Protein AF-A0A8T4MBV9-F1 (afdb_monomer_lite)

Radius of gyration: 24.97 Å; chains: 1; bounding box: 49×72×88 Å

Structure (mmCIF, N/CA/C/O backbone):
data_AF-A0A8T4MBV9-F1
#
_entry.id   AF-A0A8T4MBV9-F1
#
loop_
_atom_site.group_PDB
_atom_site.id
_atom_site.type_symbol
_atom_site.label_atom_id
_atom_site.label_alt_id
_atom_site.label_comp_id
_atom_site.label_asym_id
_atom_site.label_entity_id
_atom_site.label_seq_id
_atom_site.pdbx_PDB_ins_code
_atom_site.Cartn_x
_atom_site.Cartn_y
_atom_site.Cartn_z
_atom_site.occupancy
_atom_site.B_iso_or_equiv
_atom_site.auth_seq_id
_atom_site.auth_comp_id
_atom_site.auth_asym_id
_atom_site.auth_atom_id
_atom_site.pdbx_PDB_model_num
ATOM 1 N N . MET A 1 1 ? 16.371 -28.034 -64.495 1.00 41.88 1 MET A N 1
ATOM 2 C CA . MET A 1 1 ? 17.561 -28.533 -63.770 1.00 41.88 1 MET A CA 1
ATOM 3 C C . MET A 1 1 ? 17.384 -28.247 -62.285 1.00 41.88 1 MET A C 1
ATOM 5 O O . MET A 1 1 ? 17.532 -27.109 -61.867 1.00 41.88 1 MET A O 1
ATOM 9 N N . GLN A 1 2 ? 16.985 -29.255 -61.508 1.00 47.31 2 GLN A N 1
ATOM 10 C CA . GLN A 1 2 ? 16.854 -29.151 -60.053 1.00 47.31 2 GLN A CA 1
ATOM 11 C C . GLN A 1 2 ? 18.232 -29.386 -59.428 1.00 47.31 2 GLN A C 1
ATOM 13 O O . GLN A 1 2 ? 18.676 -30.527 -59.322 1.00 47.31 2 GLN A O 1
ATOM 18 N N . LYS A 1 3 ? 18.934 -28.312 -59.054 1.00 60.88 3 LYS A N 1
ATOM 19 C CA . LYS A 1 3 ? 20.132 -28.427 -58.215 1.00 60.88 3 LYS A CA 1
ATOM 20 C C . LYS A 1 3 ? 19.666 -28.797 -56.809 1.00 60.88 3 LYS A C 1
ATOM 22 O O . LYS A 1 3 ? 19.136 -27.952 -56.095 1.00 60.88 3 LYS A O 1
ATOM 27 N N . ARG A 1 4 ? 19.794 -30.073 -56.441 1.00 62.22 4 ARG A N 1
ATOM 28 C CA . ARG A 1 4 ? 19.604 -30.510 -55.055 1.00 62.22 4 ARG A CA 1
ATOM 29 C C . ARG A 1 4 ? 20.789 -29.972 -54.258 1.00 62.22 4 ARG A C 1
ATOM 31 O O . ARG A 1 4 ? 21.927 -30.285 -54.592 1.00 62.22 4 ARG A O 1
ATOM 38 N N . GLY A 1 5 ? 20.518 -29.099 -53.290 1.00 67.94 5 GLY A N 1
ATOM 39 C CA . GLY A 1 5 ? 21.538 -28.583 -52.385 1.00 67.94 5 GLY A CA 1
ATOM 40 C C . GLY A 1 5 ? 22.087 -29.732 -51.551 1.00 67.94 5 GLY A C 1
ATOM 41 O O . GLY A 1 5 ? 21.344 -30.361 -50.801 1.00 67.94 5 GLY A O 1
ATOM 42 N N . GLU A 1 6 ? 23.366 -30.037 -51.732 1.00 78.94 6 GLU A N 1
ATOM 43 C CA . GLU A 1 6 ? 24.082 -30.989 -50.898 1.00 78.94 6 GLU A CA 1
ATOM 44 C C . GLU A 1 6 ? 24.366 -30.290 -49.565 1.00 78.94 6 GLU A C 1
ATOM 46 O O . GLU A 1 6 ? 25.175 -29.367 -49.487 1.00 78.94 6 GLU A O 1
ATOM 51 N N . LEU A 1 7 ? 23.610 -30.651 -48.527 1.00 73.62 7 LEU A N 1
ATOM 52 C CA . LEU A 1 7 ? 23.899 -30.202 -47.171 1.00 73.62 7 LEU A CA 1
ATOM 53 C C . LEU A 1 7 ? 25.168 -30.917 -46.719 1.00 73.62 7 LEU A C 1
ATOM 55 O O . LEU A 1 7 ? 25.147 -32.114 -46.434 1.00 73.62 7 LEU A O 1
ATOM 59 N N . THR A 1 8 ? 26.273 -30.181 -46.659 1.00 86.38 8 THR A N 1
ATOM 60 C CA . THR A 1 8 ? 27.533 -30.678 -46.108 1.00 86.38 8 THR A CA 1
ATOM 61 C C . THR A 1 8 ? 27.279 -31.187 -44.691 1.00 86.38 8 THR A C 1
ATOM 63 O O . THR A 1 8 ? 26.731 -30.458 -43.865 1.00 86.38 8 THR A O 1
ATOM 66 N N . SER A 1 9 ? 27.706 -32.412 -44.375 1.00 86.81 9 SER A N 1
ATOM 67 C CA . SER A 1 9 ? 27.463 -33.070 -43.078 1.00 86.81 9 SER A CA 1
ATOM 68 C C . SER A 1 9 ? 27.847 -32.216 -41.858 1.00 86.81 9 SER A C 1
ATOM 70 O O . SER A 1 9 ? 27.240 -32.344 -40.796 1.00 86.81 9 SER A O 1
ATOM 72 N N . GLY A 1 10 ? 28.801 -31.289 -42.014 1.00 89.19 10 GLY A N 1
ATOM 73 C CA . GLY A 1 10 ? 29.152 -30.301 -40.989 1.00 89.19 10 GLY A CA 1
ATOM 74 C C . GLY A 1 10 ? 28.016 -29.333 -40.635 1.00 89.19 10 GLY A C 1
ATOM 75 O O . GLY A 1 10 ? 27.798 -29.063 -39.460 1.00 89.19 10 GLY A O 1
ATOM 76 N N . GLN A 1 11 ? 27.232 -28.870 -41.614 1.00 90.62 11 GLN A N 1
ATOM 77 C CA . GLN A 1 11 ? 26.086 -27.982 -41.371 1.00 90.62 11 GLN A CA 1
ATOM 78 C C . GLN A 1 11 ? 24.984 -28.688 -40.576 1.00 90.62 11 GLN A C 1
ATOM 80 O O . GLN A 1 11 ? 24.358 -28.076 -39.713 1.00 90.62 11 GLN A O 1
ATOM 85 N N . ILE A 1 12 ? 24.786 -29.985 -40.823 1.00 92.81 12 ILE A N 1
ATOM 86 C CA . ILE A 1 12 ? 23.821 -30.803 -40.082 1.00 92.81 12 ILE A CA 1
ATOM 87 C C . ILE A 1 12 ? 24.257 -30.933 -38.615 1.00 92.81 12 ILE A C 1
ATOM 89 O O . ILE A 1 12 ? 23.448 -30.716 -37.715 1.00 92.81 12 ILE A O 1
ATOM 93 N N . ALA A 1 13 ? 25.538 -31.213 -38.355 1.00 94.25 13 ALA A N 1
ATOM 94 C CA . ALA A 1 13 ? 26.058 -31.319 -36.991 1.00 94.25 13 ALA A CA 1
ATOM 95 C C . ALA A 1 13 ? 25.961 -29.990 -36.214 1.00 94.25 13 ALA A C 1
ATOM 97 O O . ALA A 1 13 ? 25.523 -29.980 -35.062 1.00 94.25 13 ALA A O 1
ATOM 98 N N . THR A 1 14 ? 26.308 -28.862 -36.845 1.00 94.88 14 THR A N 1
ATOM 99 C CA . THR A 1 14 ? 26.184 -27.532 -36.226 1.00 94.88 14 THR A CA 1
ATOM 100 C C . THR A 1 14 ? 24.730 -27.180 -35.921 1.00 94.88 14 THR A C 1
ATOM 102 O O . THR A 1 14 ? 24.445 -26.648 -34.850 1.00 94.88 14 THR A O 1
ATOM 105 N N . LEU A 1 15 ? 23.800 -27.516 -36.820 1.00 95.25 15 LEU A N 1
ATOM 106 C CA . LEU A 1 15 ? 22.373 -27.281 -36.607 1.00 95.25 15 LEU A CA 1
ATOM 107 C C . LEU A 1 15 ? 21.842 -28.074 -35.403 1.00 95.25 15 LEU A C 1
ATOM 109 O O . LEU A 1 15 ? 21.116 -27.520 -34.582 1.00 95.25 15 LEU A O 1
ATOM 113 N N . ILE A 1 16 ? 22.240 -29.343 -35.259 1.00 96.06 16 ILE A N 1
ATOM 114 C CA . ILE A 1 16 ? 21.834 -30.184 -34.121 1.00 96.06 16 ILE A CA 1
ATOM 115 C C . ILE A 1 16 ? 22.359 -29.606 -32.801 1.00 96.06 16 ILE A C 1
ATOM 117 O O . ILE A 1 16 ? 21.599 -29.496 -31.840 1.00 96.06 16 ILE A O 1
ATOM 121 N N . LEU A 1 17 ? 23.628 -29.188 -32.756 1.00 96.88 17 LEU A N 1
ATOM 122 C CA . LEU A 1 17 ? 24.215 -28.556 -31.570 1.00 96.88 17 LEU A CA 1
ATOM 123 C C . LEU A 1 17 ? 23.528 -27.232 -31.212 1.00 96.88 17 LEU A C 1
ATOM 125 O O . LEU A 1 17 ? 23.268 -26.985 -30.037 1.00 96.88 17 LEU A O 1
ATOM 129 N N . ALA A 1 18 ? 23.188 -26.408 -32.207 1.00 97.56 18 ALA A N 1
ATOM 130 C CA . ALA A 1 18 ? 22.470 -25.156 -31.987 1.00 97.56 18 ALA A CA 1
ATOM 131 C C . ALA A 1 18 ? 21.064 -25.393 -31.411 1.00 97.56 18 ALA A C 1
ATOM 133 O O . ALA A 1 18 ? 20.674 -24.726 -30.454 1.00 97.56 18 ALA A O 1
ATOM 134 N N . ILE A 1 19 ? 20.323 -26.374 -31.940 1.00 97.56 19 ILE A N 1
ATOM 135 C CA . ILE A 1 19 ? 18.993 -26.735 -31.428 1.00 97.56 19 ILE A CA 1
ATOM 136 C C . ILE A 1 19 ? 19.097 -27.297 -30.006 1.00 97.56 19 ILE A C 1
ATOM 138 O O . ILE A 1 19 ? 18.336 -26.884 -29.136 1.00 97.56 19 ILE A O 1
ATOM 142 N N . ALA A 1 20 ? 20.055 -28.190 -29.740 1.00 97.50 20 ALA A N 1
ATOM 143 C CA . ALA A 1 20 ? 20.263 -28.744 -28.403 1.00 97.50 20 ALA A CA 1
ATOM 144 C C . ALA A 1 20 ? 20.626 -27.652 -27.382 1.00 97.50 20 ALA A C 1
ATOM 146 O O . ALA A 1 20 ? 20.048 -27.610 -26.298 1.00 97.50 20 ALA A O 1
ATOM 147 N N . GLY A 1 21 ? 21.521 -26.728 -27.747 1.00 97.56 21 GLY A N 1
ATOM 148 C CA . GLY A 1 21 ? 21.876 -25.580 -26.912 1.00 97.56 21 GLY A CA 1
ATOM 149 C C . GLY A 1 21 ? 20.686 -24.656 -26.647 1.00 97.56 21 GLY A C 1
ATOM 150 O O . GLY A 1 21 ? 20.468 -24.253 -25.506 1.00 97.56 21 GLY A O 1
ATOM 151 N N . PHE A 1 22 ? 19.870 -24.383 -27.668 1.00 97.44 22 PHE A N 1
ATOM 152 C CA . PHE A 1 22 ? 18.648 -23.594 -27.514 1.00 97.44 22 PHE A CA 1
ATOM 153 C C . PHE A 1 22 ? 17.636 -24.278 -26.587 1.00 97.44 22 PHE A C 1
ATOM 155 O O . PHE A 1 22 ? 17.095 -23.628 -25.699 1.00 97.44 22 PHE A O 1
ATOM 162 N N . ILE A 1 23 ? 17.420 -25.591 -26.725 1.00 97.75 23 ILE A N 1
ATOM 163 C CA . ILE A 1 23 ? 16.522 -26.351 -25.842 1.00 97.75 23 ILE A CA 1
ATOM 164 C C . ILE A 1 23 ? 17.011 -26.298 -24.393 1.00 97.75 23 ILE A C 1
ATOM 166 O O . ILE A 1 23 ? 16.211 -26.041 -23.498 1.00 97.75 23 ILE A O 1
ATOM 170 N N . ILE A 1 24 ? 18.311 -26.494 -24.150 1.00 96.94 24 ILE A N 1
ATOM 171 C CA . ILE A 1 24 ? 18.885 -26.410 -22.799 1.00 96.94 24 ILE A CA 1
ATOM 172 C C . ILE A 1 24 ? 18.685 -25.007 -22.219 1.00 96.94 24 ILE A C 1
ATOM 174 O O . ILE A 1 24 ? 18.250 -24.882 -21.076 1.00 96.94 24 ILE A O 1
ATOM 178 N N . ALA A 1 25 ? 18.941 -23.958 -23.005 1.00 96.06 25 ALA A N 1
ATOM 179 C CA . ALA A 1 25 ? 18.720 -22.580 -22.580 1.00 96.06 25 ALA A CA 1
ATOM 180 C C . ALA A 1 25 ? 17.242 -22.309 -22.254 1.00 96.06 25 ALA A C 1
ATOM 182 O O . ALA A 1 25 ? 16.950 -21.685 -21.237 1.00 96.06 25 ALA A O 1
ATOM 183 N N . VAL A 1 26 ? 16.306 -22.822 -23.061 1.00 95.25 26 VAL A N 1
ATOM 184 C CA . VAL A 1 26 ? 14.862 -22.698 -22.810 1.00 95.25 26 VAL A CA 1
ATOM 185 C C . VAL A 1 26 ? 14.452 -23.458 -21.551 1.00 95.25 26 VAL A C 1
ATOM 187 O O . VAL A 1 26 ? 13.719 -22.906 -20.741 1.00 95.25 26 VAL A O 1
ATOM 190 N N . ILE A 1 27 ? 14.930 -24.687 -21.339 1.00 92.38 27 ILE A N 1
ATOM 191 C CA . ILE A 1 27 ? 14.630 -25.455 -20.121 1.00 92.38 27 ILE A CA 1
ATOM 192 C C . ILE A 1 27 ? 15.175 -24.729 -18.889 1.00 92.38 27 ILE A C 1
ATOM 194 O O . ILE A 1 27 ? 14.453 -24.571 -17.912 1.00 92.38 27 ILE A O 1
ATOM 198 N N . PHE A 1 28 ? 16.417 -24.245 -18.941 1.00 92.62 28 PHE A N 1
ATOM 199 C CA . PHE A 1 28 ? 17.015 -23.471 -17.855 1.00 92.62 28 PHE A CA 1
ATOM 200 C C . PHE A 1 28 ? 16.204 -22.206 -17.550 1.00 92.62 28 PHE A C 1
ATOM 202 O O . PHE A 1 28 ? 15.913 -21.916 -16.392 1.00 92.62 28 PHE A O 1
ATOM 209 N N . LEU A 1 29 ? 15.767 -21.502 -18.595 1.00 91.25 29 LEU A N 1
ATOM 210 C CA . LEU A 1 29 ? 14.921 -20.321 -18.476 1.00 91.25 29 LEU A CA 1
ATOM 211 C C . LEU A 1 29 ? 13.544 -20.672 -17.890 1.00 91.25 29 LEU A C 1
ATOM 213 O O . LEU A 1 29 ? 13.070 -19.960 -17.017 1.00 91.25 29 LEU A O 1
ATOM 217 N N . LEU A 1 30 ? 12.929 -21.792 -18.275 1.00 85.81 30 LEU A N 1
ATOM 218 C CA . LEU A 1 30 ? 11.658 -22.253 -17.701 1.00 85.81 30 LEU A CA 1
ATOM 219 C C . LEU A 1 30 ? 11.782 -22.690 -16.234 1.00 85.81 30 LEU A C 1
ATOM 221 O O . LEU A 1 30 ? 10.851 -22.469 -15.470 1.00 85.81 30 LEU A O 1
ATOM 225 N N . VAL A 1 31 ? 12.911 -23.282 -15.836 1.00 83.31 31 VAL A N 1
ATOM 226 C CA . VAL A 1 31 ? 13.166 -23.687 -14.442 1.00 83.31 31 VAL A CA 1
ATOM 227 C C . VAL A 1 31 ? 13.401 -22.468 -13.549 1.00 83.31 31 VAL A C 1
ATOM 229 O O . VAL A 1 31 ? 12.864 -22.412 -12.448 1.00 83.31 31 VAL A O 1
ATOM 232 N N . ILE A 1 32 ? 14.151 -21.467 -14.019 1.00 80.88 32 ILE A N 1
ATOM 233 C CA . ILE A 1 32 ? 14.342 -20.208 -13.277 1.00 80.88 32 ILE A CA 1
ATOM 234 C C . ILE A 1 32 ? 13.040 -19.406 -13.195 1.00 80.88 32 ILE A C 1
ATOM 236 O O . ILE A 1 32 ? 12.790 -18.734 -12.198 1.00 80.88 32 ILE A O 1
ATOM 240 N N . LEU A 1 33 ? 12.204 -19.482 -14.231 1.00 78.25 33 LEU A N 1
ATOM 241 C CA . LEU A 1 33 ? 10.908 -18.813 -14.274 1.00 78.25 33 LEU A CA 1
ATOM 242 C C . LEU A 1 33 ? 9.770 -19.633 -13.652 1.00 78.25 33 LEU A C 1
ATOM 244 O O . LEU A 1 33 ? 8.614 -19.244 -13.825 1.00 78.25 33 LEU A O 1
ATOM 248 N N . ASP A 1 34 ? 10.035 -20.733 -12.936 1.00 72.88 34 ASP A N 1
ATOM 249 C CA . ASP A 1 34 ? 8.979 -21.414 -12.180 1.00 72.88 34 ASP A CA 1
ATOM 250 C C . ASP A 1 34 ? 8.597 -20.566 -10.957 1.00 72.88 34 ASP A C 1
ATOM 252 O O . ASP A 1 34 ? 8.998 -20.796 -9.820 1.00 72.88 34 ASP A O 1
ATOM 256 N N . THR A 1 35 ? 7.800 -19.527 -11.207 1.00 62.94 35 THR A N 1
ATOM 257 C CA . THR A 1 35 ? 7.336 -18.542 -10.225 1.00 62.94 35 THR A CA 1
ATOM 258 C C . THR A 1 35 ? 6.345 -19.124 -9.218 1.00 62.94 35 THR A C 1
ATOM 260 O O . THR A 1 35 ? 5.774 -18.380 -8.426 1.00 62.94 35 THR A O 1
ATOM 263 N N . LYS A 1 36 ? 6.086 -20.439 -9.238 1.00 63.91 36 LYS A N 1
ATOM 264 C CA . LYS A 1 36 ? 5.129 -21.092 -8.333 1.00 63.91 36 LYS A CA 1
ATOM 265 C C . LYS A 1 36 ? 5.549 -21.045 -6.867 1.00 63.91 36 LYS A C 1
ATOM 267 O O . LYS A 1 36 ? 4.706 -21.268 -6.005 1.00 63.91 36 LYS A O 1
ATOM 272 N N . THR A 1 37 ? 6.818 -20.763 -6.583 1.00 63.72 37 THR A N 1
ATOM 273 C CA . THR A 1 37 ? 7.332 -20.627 -5.215 1.00 63.72 37 THR A CA 1
ATOM 274 C C . THR A 1 37 ? 7.388 -19.185 -4.723 1.00 63.72 37 THR A C 1
ATOM 276 O O . THR A 1 37 ? 7.680 -18.982 -3.549 1.00 63.72 37 THR A O 1
ATOM 279 N N . LEU A 1 38 ? 7.140 -18.191 -5.585 1.00 76.38 38 LEU A N 1
ATOM 280 C CA . LEU A 1 38 ? 7.149 -16.792 -5.166 1.00 76.38 38 LEU A CA 1
ATOM 281 C C . LEU A 1 38 ? 5.880 -16.476 -4.380 1.00 76.38 38 LEU A C 1
ATOM 283 O O . LEU A 1 38 ? 4.773 -16.858 -4.769 1.00 76.38 38 LEU A O 1
ATOM 287 N N . SER A 1 39 ? 6.042 -15.734 -3.289 1.00 89.50 39 SER A N 1
ATOM 288 C CA . SER A 1 39 ? 4.908 -15.180 -2.557 1.00 89.50 39 SER A CA 1
ATOM 289 C C . SER A 1 39 ? 4.087 -14.269 -3.480 1.00 89.50 39 SER A C 1
ATOM 291 O O . SER A 1 39 ? 4.623 -13.617 -4.384 1.00 89.50 39 SER A O 1
ATOM 293 N N . GLU A 1 40 ? 2.774 -14.177 -3.256 1.00 91.31 40 GLU A N 1
ATOM 294 C CA . GLU A 1 40 ? 1.906 -13.262 -4.016 1.00 91.31 40 GLU A CA 1
ATOM 295 C C . GLU A 1 40 ? 2.413 -11.811 -3.934 1.00 91.31 40 GLU A C 1
ATOM 297 O O . GLU A 1 40 ? 2.344 -11.065 -4.913 1.00 91.31 40 GLU A O 1
ATOM 302 N N . ARG A 1 41 ? 3.026 -11.455 -2.797 1.00 91.62 41 ARG A N 1
ATOM 303 C CA . ARG A 1 41 ? 3.710 -10.177 -2.569 1.00 91.62 41 ARG A CA 1
ATOM 304 C C . ARG A 1 41 ? 4.894 -9.968 -3.514 1.00 91.62 41 ARG A C 1
ATOM 306 O O . ARG A 1 41 ? 4.991 -8.924 -4.153 1.00 91.62 41 ARG A O 1
ATOM 313 N N . GLU A 1 42 ? 5.781 -10.952 -3.626 1.00 92.50 42 GLU A N 1
ATOM 314 C CA . GLU A 1 42 ? 6.963 -10.878 -4.497 1.00 92.50 42 GLU A CA 1
ATOM 315 C C . GLU A 1 42 ? 6.552 -10.813 -5.967 1.00 92.50 42 GLU A C 1
ATOM 317 O O . GLU A 1 42 ? 7.111 -10.043 -6.745 1.00 92.50 42 GLU A O 1
ATOM 322 N N . THR A 1 43 ? 5.508 -11.562 -6.331 1.00 93.94 43 THR A N 1
ATOM 323 C CA . THR A 1 43 ? 4.933 -11.543 -7.678 1.00 93.94 43 THR A CA 1
ATOM 324 C C . THR A 1 43 ? 4.354 -10.169 -8.020 1.00 93.94 43 THR A C 1
ATOM 326 O O . THR A 1 43 ? 4.589 -9.657 -9.118 1.00 93.94 43 THR A O 1
ATOM 329 N N . CYS A 1 44 ? 3.626 -9.541 -7.089 1.00 95.69 44 CYS A N 1
ATOM 330 C CA . CYS A 1 44 ? 3.144 -8.176 -7.279 1.00 95.69 44 CYS A CA 1
ATOM 331 C C . CYS A 1 44 ? 4.312 -7.201 -7.433 1.00 95.69 44 CYS A C 1
ATOM 333 O O . CYS A 1 44 ? 4.370 -6.504 -8.446 1.00 95.69 44 CYS A O 1
ATOM 335 N N . HIS A 1 45 ? 5.268 -7.205 -6.501 1.00 95.62 45 HIS A N 1
ATOM 336 C CA . HIS A 1 45 ? 6.407 -6.289 -6.524 1.00 95.62 45 HIS A CA 1
ATOM 337 C C . HIS A 1 45 ? 7.232 -6.414 -7.813 1.00 95.62 45 HIS A C 1
ATOM 339 O O . HIS A 1 45 ? 7.547 -5.413 -8.454 1.00 95.62 45 HIS A O 1
ATOM 345 N N . LEU A 1 46 ? 7.499 -7.640 -8.272 1.00 94.69 46 LEU A N 1
ATOM 346 C CA . LEU A 1 46 ? 8.192 -7.872 -9.536 1.00 94.69 46 LEU A CA 1
ATOM 347 C C . LEU A 1 46 ? 7.382 -7.364 -10.735 1.00 94.69 46 LEU A C 1
ATOM 349 O O . LEU A 1 46 ? 7.956 -6.792 -11.662 1.00 94.69 46 LEU A O 1
ATOM 353 N N . SER A 1 47 ? 6.055 -7.533 -10.726 1.00 95.06 47 SER A N 1
ATOM 354 C CA . SER A 1 47 ? 5.193 -7.001 -11.789 1.00 95.06 47 SER A CA 1
ATOM 355 C C . SER A 1 47 ? 5.160 -5.470 -11.799 1.00 95.06 47 SER A C 1
ATOM 357 O O . SER A 1 47 ? 5.152 -4.877 -12.876 1.00 95.06 47 SER A O 1
ATOM 359 N N . VAL A 1 48 ? 5.212 -4.834 -10.623 1.00 95.88 48 VAL A N 1
ATOM 360 C CA . VAL A 1 48 ? 5.319 -3.377 -10.464 1.00 95.88 48 VAL A CA 1
ATOM 361 C C . VAL A 1 48 ? 6.645 -2.885 -11.027 1.00 95.88 48 VAL A C 1
ATOM 363 O O . VAL A 1 48 ? 6.641 -1.983 -11.859 1.00 95.88 48 VAL A O 1
ATOM 366 N N . LEU A 1 49 ? 7.762 -3.501 -10.628 1.00 95.31 49 LEU A N 1
ATOM 367 C CA . LEU A 1 49 ? 9.093 -3.150 -11.122 1.00 95.31 49 LEU A CA 1
ATOM 368 C C . LEU A 1 49 ? 9.181 -3.313 -12.634 1.00 95.31 49 LEU A C 1
ATOM 370 O O . LEU A 1 49 ? 9.536 -2.368 -13.326 1.00 95.31 49 LEU A O 1
ATOM 374 N N . THR A 1 50 ? 8.785 -4.480 -13.144 1.00 94.44 50 THR A N 1
ATOM 375 C CA . THR A 1 50 ? 8.802 -4.773 -14.583 1.00 94.44 50 THR A CA 1
ATOM 376 C C . THR A 1 50 ? 7.981 -3.746 -15.347 1.00 94.44 50 THR A C 1
ATOM 378 O O . THR A 1 50 ? 8.416 -3.241 -16.377 1.00 94.44 50 THR A O 1
ATOM 381 N N . ARG A 1 51 ? 6.789 -3.408 -14.846 1.00 93.69 51 ARG A N 1
ATOM 382 C CA . ARG A 1 51 ? 5.937 -2.401 -15.471 1.00 93.69 51 ARG A CA 1
ATOM 383 C C . ARG A 1 51 ? 6.577 -1.016 -15.417 1.00 93.69 51 ARG A C 1
ATOM 385 O O . ARG A 1 51 ? 6.542 -0.320 -16.422 1.00 93.69 51 ARG A O 1
ATOM 392 N N . ALA A 1 52 ? 7.160 -0.615 -14.293 1.00 93.12 52 ALA A N 1
ATOM 393 C CA . ALA A 1 52 ? 7.791 0.695 -14.131 1.00 93.12 52 ALA A CA 1
ATOM 394 C C . ALA A 1 52 ? 9.063 0.882 -14.970 1.00 93.12 52 ALA A C 1
ATOM 396 O O . ALA A 1 52 ? 9.361 1.995 -15.396 1.00 93.12 52 ALA A O 1
ATOM 397 N N . THR A 1 53 ? 9.795 -0.201 -15.233 1.00 92.62 53 THR A N 1
ATOM 398 C CA . THR A 1 53 ? 11.009 -0.186 -16.061 1.00 92.62 53 THR A CA 1
ATOM 399 C C . THR A 1 53 ? 10.753 -0.485 -17.535 1.00 92.62 53 THR A C 1
ATOM 401 O O . THR A 1 53 ? 11.685 -0.421 -18.325 1.00 92.62 53 THR A O 1
ATOM 404 N N . THR A 1 54 ? 9.522 -0.830 -17.920 1.00 91.81 54 THR A N 1
ATOM 405 C CA . THR A 1 54 ? 9.154 -1.032 -19.327 1.00 91.81 54 THR A CA 1
ATOM 406 C C . THR A 1 54 ? 8.993 0.330 -20.013 1.00 91.81 54 THR A C 1
ATOM 408 O O . THR A 1 54 ? 8.386 1.218 -19.407 1.00 91.81 54 THR A O 1
ATOM 411 N N . PRO A 1 55 ? 9.420 0.498 -21.284 1.00 90.50 55 PRO A N 1
ATOM 412 C CA . PRO A 1 55 ? 9.214 1.740 -22.022 1.00 90.50 55 PRO A CA 1
ATOM 413 C C . PRO A 1 55 ? 7.757 2.209 -21.958 1.00 90.50 55 PRO A C 1
ATOM 415 O O . PRO A 1 55 ? 6.842 1.392 -22.105 1.00 90.50 55 PRO A O 1
ATOM 418 N N . ASP A 1 56 ? 7.526 3.519 -21.826 1.00 85.94 56 ASP A N 1
ATOM 419 C CA . ASP A 1 56 ? 6.186 4.100 -21.608 1.00 85.94 56 ASP A CA 1
ATOM 420 C C . ASP A 1 56 ? 5.127 3.583 -22.610 1.00 85.94 56 ASP A C 1
ATOM 422 O O . ASP A 1 56 ? 3.968 3.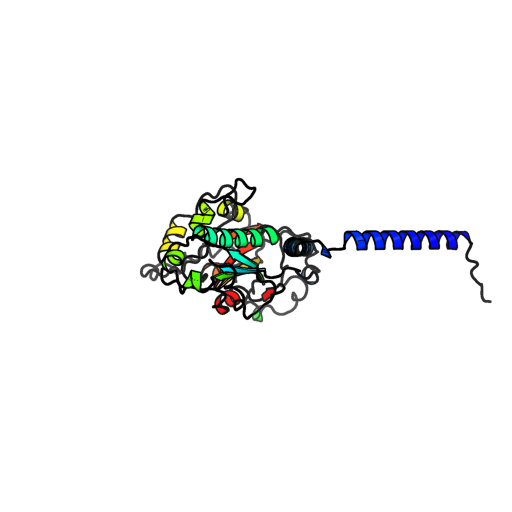347 -22.259 1.00 85.94 56 ASP A O 1
ATOM 426 N N . ALA A 1 57 ? 5.525 3.347 -23.868 1.00 85.31 57 ALA A N 1
ATOM 427 C CA . ALA A 1 57 ? 4.650 2.833 -24.925 1.00 85.31 57 ALA A CA 1
ATOM 428 C C . ALA A 1 57 ? 4.139 1.399 -24.677 1.00 85.31 57 ALA A C 1
ATOM 430 O O . ALA A 1 57 ? 3.051 1.043 -25.133 1.00 85.31 57 ALA A O 1
ATOM 431 N N . LEU A 1 58 ? 4.912 0.576 -23.965 1.00 87.69 58 LEU A N 1
ATOM 432 C CA . LEU A 1 58 ? 4.620 -0.833 -23.687 1.00 87.69 58 LEU A CA 1
ATOM 433 C C . LEU A 1 58 ? 4.190 -1.071 -22.236 1.00 87.69 58 LEU A C 1
ATOM 435 O O . LEU A 1 58 ? 3.657 -2.136 -21.932 1.00 87.69 58 LEU A O 1
ATOM 439 N N . GLN A 1 59 ? 4.355 -0.085 -21.354 1.00 88.88 59 GLN A N 1
ATOM 440 C CA . GLN A 1 59 ? 4.071 -0.190 -19.924 1.00 88.88 59 GLN A CA 1
ATOM 441 C C . GLN A 1 59 ? 2.671 -0.751 -19.619 1.00 88.88 59 GLN A C 1
ATOM 443 O O . GLN A 1 59 ? 2.492 -1.586 -18.738 1.00 88.88 59 GLN A O 1
ATOM 448 N N . ARG A 1 60 ? 1.657 -0.366 -20.397 1.00 85.19 60 ARG A N 1
ATOM 449 C CA . ARG A 1 60 ? 0.273 -0.851 -20.229 1.00 85.19 60 ARG A CA 1
ATOM 450 C C . ARG A 1 60 ? 0.049 -2.301 -20.645 1.00 85.19 60 ARG A C 1
ATOM 452 O O . ARG A 1 60 ? -0.951 -2.893 -20.248 1.00 85.19 60 ARG A O 1
ATOM 459 N N . LEU A 1 61 ? 0.924 -2.841 -21.489 1.00 88.94 61 LEU A N 1
ATOM 460 C CA . LEU A 1 61 ? 0.852 -4.230 -21.936 1.00 88.94 61 LEU A CA 1
ATOM 461 C C . LEU A 1 61 ? 1.377 -5.186 -20.867 1.00 88.94 61 LEU A C 1
ATOM 463 O O . LEU A 1 61 ? 1.105 -6.381 -20.949 1.00 88.94 61 LEU A O 1
ATOM 467 N N . VAL A 1 62 ? 2.092 -4.668 -19.863 1.00 91.62 62 VAL A N 1
ATOM 468 C CA . VAL A 1 62 ? 2.561 -5.437 -18.714 1.00 91.62 62 VAL A CA 1
ATOM 469 C C . VAL A 1 62 ? 1.459 -5.443 -17.648 1.00 91.62 62 VAL A C 1
ATOM 471 O O . VAL A 1 62 ? 1.215 -4.426 -16.994 1.00 91.62 62 VAL A O 1
ATOM 474 N N . PRO A 1 63 ? 0.742 -6.565 -17.454 1.00 92.81 63 PRO A N 1
ATOM 475 C CA . PRO A 1 63 ? -0.314 -6.627 -16.457 1.00 92.81 63 PRO A CA 1
ATOM 476 C C . PRO A 1 63 ? 0.280 -6.613 -15.047 1.00 92.81 63 PRO A C 1
ATOM 478 O O . PRO A 1 63 ? 1.211 -7.364 -14.752 1.00 92.81 63 PRO A O 1
ATOM 481 N N . LEU A 1 64 ? -0.320 -5.832 -14.147 1.00 93.94 64 LEU A N 1
ATOM 482 C CA . LEU A 1 64 ? -0.033 -5.950 -12.719 1.00 93.94 64 LEU A CA 1
ATOM 483 C C . LEU A 1 64 ? -0.578 -7.288 -12.213 1.00 93.94 64 LEU A C 1
ATOM 485 O O . LEU A 1 64 ? -1.731 -7.640 -12.468 1.00 93.94 64 LEU A O 1
ATOM 489 N N . LYS A 1 65 ? 0.259 -8.041 -11.500 1.00 95.00 65 LYS A N 1
ATOM 490 C CA . LYS A 1 65 ? -0.096 -9.339 -10.901 1.00 95.00 65 LYS A CA 1
ATOM 491 C C . LYS A 1 65 ? -0.408 -9.219 -9.409 1.00 95.00 65 LYS A C 1
ATOM 493 O O . LYS A 1 65 ? -0.315 -10.192 -8.671 1.00 95.00 65 LYS A O 1
ATOM 498 N N . CYS A 1 66 ? -0.785 -8.021 -8.983 1.00 95.44 66 CYS A N 1
ATOM 499 C CA . CYS A 1 66 ? -1.127 -7.706 -7.608 1.00 95.44 66 CYS A CA 1
ATOM 500 C C . CYS A 1 66 ? -2.521 -8.224 -7.276 1.00 95.44 66 CYS A C 1
ATOM 502 O O . CYS A 1 66 ? -3.491 -7.868 -7.949 1.00 95.44 66 CYS A O 1
ATOM 504 N N . LYS A 1 67 ? -2.593 -9.078 -6.256 1.00 96.06 67 LYS A N 1
ATOM 505 C CA . LYS A 1 67 ? -3.839 -9.575 -5.683 1.00 96.06 67 LYS A CA 1
ATOM 506 C C . LYS A 1 67 ? -4.154 -8.801 -4.418 1.00 96.06 67 LYS A C 1
ATOM 508 O O . LYS A 1 67 ? -3.271 -8.615 -3.585 1.00 96.06 67 LYS A O 1
ATOM 513 N N . THR A 1 68 ? -5.405 -8.388 -4.273 1.00 96.81 68 THR A N 1
ATOM 514 C CA . THR A 1 68 ? -5.881 -7.747 -3.054 1.00 96.81 68 THR A CA 1
ATOM 515 C C . THR A 1 68 ? -5.906 -8.764 -1.917 1.00 96.81 68 THR A C 1
ATOM 517 O O . THR A 1 68 ? -6.631 -9.760 -1.969 1.00 96.81 68 THR A O 1
ATOM 520 N N . GLN A 1 69 ? -5.122 -8.508 -0.873 1.00 97.00 69 GLN A N 1
ATOM 521 C CA . GLN A 1 69 ? -5.114 -9.342 0.326 1.00 97.00 69 GLN A CA 1
ATOM 522 C C . GLN A 1 69 ? -6.388 -9.113 1.142 1.00 97.00 69 GLN A C 1
ATOM 524 O O . GLN A 1 69 ? -6.830 -7.977 1.313 1.00 97.00 69 GLN A O 1
ATOM 529 N N . LYS A 1 70 ? -6.983 -10.189 1.657 1.00 96.38 70 LYS A N 1
ATOM 530 C CA . LYS A 1 70 ? -8.229 -10.149 2.435 1.00 96.38 70 LYS A CA 1
ATOM 531 C C . LYS A 1 70 ? -7.892 -10.526 3.860 1.00 96.38 70 LYS A C 1
ATOM 533 O O . LYS A 1 70 ? -7.564 -11.678 4.126 1.00 96.38 70 LYS A O 1
ATOM 538 N N . ILE A 1 71 ? -7.924 -9.554 4.756 1.00 96.56 71 ILE A N 1
ATOM 539 C CA . ILE A 1 71 ? -7.462 -9.714 6.131 1.00 96.56 71 ILE A CA 1
ATOM 540 C C . ILE A 1 71 ? -8.648 -9.518 7.056 1.00 96.56 71 ILE A C 1
ATOM 542 O O . ILE A 1 71 ? -9.326 -8.499 7.007 1.00 96.56 71 ILE A O 1
ATOM 546 N N . CYS A 1 72 ? -8.907 -10.491 7.912 1.00 96.31 72 CYS A N 1
ATOM 547 C CA . CYS A 1 72 ? -9.933 -10.398 8.932 1.00 96.31 72 CYS A CA 1
ATOM 548 C C . CYS A 1 72 ? -9.268 -10.292 10.302 1.00 96.31 72 CYS A C 1
ATOM 550 O O . CYS A 1 72 ? -8.549 -11.196 10.723 1.00 96.31 72 CYS A O 1
ATOM 552 N N . LEU A 1 73 ? -9.510 -9.180 10.991 1.00 95.62 73 LEU A N 1
ATOM 553 C CA . LEU A 1 73 ? -9.054 -8.951 12.355 1.00 95.62 73 LEU A CA 1
ATOM 554 C C . LEU A 1 73 ? -10.131 -9.442 13.319 1.00 95.62 73 LEU A C 1
ATOM 556 O O . LEU A 1 73 ? -11.297 -9.035 13.234 1.00 95.62 73 LEU A O 1
ATOM 560 N N . THR A 1 74 ? -9.757 -10.317 14.247 1.00 95.94 74 THR A N 1
ATOM 561 C CA . THR A 1 74 ? -10.707 -10.913 15.192 1.00 95.94 74 THR A CA 1
ATOM 562 C C . THR A 1 74 ? -10.101 -11.247 16.542 1.00 95.94 74 THR A C 1
ATOM 564 O O . THR A 1 74 ? -8.909 -11.496 16.654 1.00 95.94 74 THR A O 1
ATOM 567 N N . THR A 1 75 ? -10.914 -11.255 17.596 1.00 94.81 75 THR A N 1
ATOM 568 C CA . THR A 1 75 ? -10.481 -11.699 18.927 1.00 94.81 75 THR A CA 1
ATOM 569 C C . THR A 1 75 ? -10.525 -13.228 19.078 1.00 94.81 75 THR A C 1
ATOM 571 O O . THR A 1 75 ? -9.917 -13.776 20.003 1.00 94.81 75 THR A O 1
ATOM 574 N N . SER A 1 76 ? -11.177 -13.946 18.152 1.00 90.75 76 SER A N 1
ATOM 575 C CA . SER A 1 76 ? -11.369 -15.407 18.180 1.00 90.75 76 SER A CA 1
ATOM 576 C C . SER A 1 76 ? -11.109 -16.042 16.809 1.00 90.75 76 SER A C 1
ATOM 578 O O . SER A 1 76 ? -11.244 -15.375 15.799 1.00 90.75 76 SER A O 1
ATOM 580 N N . SER A 1 77 ? -10.717 -17.316 16.732 1.00 76.94 77 SER A N 1
ATOM 581 C CA . SER A 1 77 ? -10.259 -17.927 15.468 1.00 76.94 77 SER A CA 1
ATOM 582 C C . SER A 1 77 ? -11.329 -18.057 14.375 1.00 76.94 77 SER A C 1
ATOM 584 O O . SER A 1 77 ? -10.970 -18.076 13.199 1.00 76.94 77 SER A O 1
ATOM 586 N N . ASP A 1 78 ? -12.615 -18.096 14.737 1.00 78.38 78 ASP A N 1
ATOM 587 C CA . ASP A 1 78 ? -13.666 -18.646 13.863 1.00 78.38 78 ASP A CA 1
ATOM 588 C C . ASP A 1 78 ? -14.623 -17.579 13.278 1.00 78.38 78 ASP A C 1
ATOM 590 O O . ASP A 1 78 ? -15.552 -17.898 12.544 1.00 78.38 78 ASP A O 1
ATOM 594 N N . ASN A 1 79 ? -14.410 -16.283 13.541 1.00 81.25 79 ASN A N 1
ATOM 595 C CA . ASN A 1 79 ? -15.392 -15.230 13.210 1.00 81.25 79 ASN A CA 1
ATOM 596 C C . ASN A 1 79 ? -15.256 -14.596 11.807 1.00 81.25 79 ASN A C 1
ATOM 598 O O . ASN A 1 79 ? -15.829 -13.530 11.544 1.00 81.25 79 ASN A O 1
ATOM 602 N N . CYS A 1 80 ? -14.499 -15.218 10.901 1.00 88.00 80 CYS A N 1
ATOM 603 C CA . CYS A 1 80 ? -14.119 -14.616 9.617 1.00 88.00 80 CYS A CA 1
ATOM 604 C C . CYS A 1 80 ? -14.766 -15.255 8.378 1.00 88.00 80 CYS A C 1
ATOM 606 O O . CYS A 1 80 ? -14.609 -14.710 7.288 1.00 88.00 80 CYS A O 1
ATOM 608 N N . GLU A 1 81 ? -15.503 -16.362 8.523 1.00 85.50 81 GLU A N 1
ATOM 609 C CA . GLU A 1 81 ? -16.035 -17.142 7.389 1.00 85.50 81 GLU A CA 1
ATOM 610 C C . GLU A 1 81 ? -17.072 -16.379 6.544 1.00 85.50 81 GLU A C 1
ATOM 612 O O . GLU A 1 81 ? -17.079 -16.493 5.321 1.00 85.50 81 GLU A O 1
ATOM 617 N N . ASP A 1 82 ? -17.895 -15.541 7.181 1.00 87.81 82 ASP A N 1
ATOM 618 C CA . ASP A 1 82 ? -18.935 -14.748 6.504 1.00 87.81 82 ASP A CA 1
ATOM 619 C C . ASP A 1 82 ? -18.439 -13.379 5.999 1.00 87.81 82 ASP A C 1
ATOM 621 O O . ASP A 1 82 ? -19.215 -12.584 5.458 1.00 87.81 82 ASP A O 1
ATOM 625 N N . GLN A 1 83 ? -17.165 -13.044 6.224 1.00 89.00 83 GLN A N 1
ATOM 626 C CA . GLN A 1 83 ? -16.613 -11.761 5.789 1.00 89.00 83 GLN A CA 1
ATOM 627 C C . GLN A 1 83 ? -16.284 -11.798 4.294 1.00 89.00 83 GLN A C 1
ATOM 629 O O . GLN A 1 83 ? -16.192 -12.860 3.682 1.00 89.00 83 GLN A O 1
ATOM 634 N N . PHE A 1 84 ? -16.143 -10.619 3.681 1.00 90.62 84 PHE A N 1
ATOM 635 C CA . PHE A 1 84 ? -15.841 -10.495 2.249 1.00 90.62 84 PHE A CA 1
ATOM 636 C C . PHE A 1 84 ? -16.820 -11.267 1.351 1.00 90.62 84 PHE A C 1
ATOM 638 O O . PHE A 1 84 ? -16.409 -11.872 0.374 1.00 90.62 84 PHE A O 1
ATOM 645 N N . ALA A 1 85 ? -18.110 -11.319 1.701 1.00 90.88 85 ALA A N 1
ATOM 646 C CA . ALA A 1 85 ? -19.123 -12.047 0.928 1.00 90.88 85 ALA A CA 1
ATOM 647 C C . ALA A 1 85 ? -18.761 -13.525 0.625 1.00 90.88 85 ALA A C 1
ATOM 649 O O . ALA A 1 85 ? -19.141 -14.053 -0.422 1.00 90.88 85 ALA A O 1
ATOM 650 N N . GLY A 1 86 ? -18.031 -14.193 1.530 1.00 89.81 86 GLY A N 1
ATOM 651 C CA . GLY A 1 86 ? -17.625 -15.597 1.376 1.00 89.81 86 GLY A CA 1
ATOM 652 C C . GLY A 1 86 ? -16.476 -15.818 0.385 1.00 89.81 86 GLY A C 1
ATOM 653 O O . GLY A 1 86 ? -16.297 -16.923 -0.136 1.00 89.81 86 GLY A O 1
ATOM 654 N N . GLU A 1 87 ? -15.709 -14.771 0.075 1.00 92.19 87 GLU A N 1
ATOM 655 C CA . GLU A 1 87 ? -14.498 -14.874 -0.735 1.00 92.19 87 GLU A CA 1
ATOM 656 C C . GLU A 1 87 ? -13.463 -15.826 -0.085 1.00 92.19 87 GLU A C 1
ATOM 658 O O . GLU A 1 87 ? -13.337 -15.924 1.134 1.00 92.19 87 GLU A O 1
ATOM 663 N N . LYS A 1 88 ? -12.696 -16.554 -0.911 1.00 91.12 88 LYS A N 1
ATOM 664 C CA . LYS A 1 88 ? -11.643 -17.481 -0.446 1.00 91.12 88 LYS A CA 1
ATOM 665 C C . LYS A 1 88 ? -10.346 -16.736 -0.102 1.00 91.12 88 LYS A C 1
ATOM 667 O O . LYS A 1 88 ? -10.134 -15.618 -0.562 1.00 91.12 88 LYS A O 1
ATOM 672 N N . ASN A 1 89 ? -9.440 -17.420 0.604 1.00 90.88 89 ASN A N 1
ATOM 673 C CA . ASN A 1 89 ? -8.101 -16.936 0.983 1.00 90.88 89 ASN A CA 1
ATOM 674 C C . ASN A 1 89 ? -8.118 -15.729 1.936 1.00 90.88 89 ASN A C 1
ATOM 676 O O . ASN A 1 89 ? -7.293 -14.826 1.820 1.00 90.88 89 ASN A O 1
ATOM 680 N N . VAL A 1 90 ? -9.060 -15.717 2.880 1.00 94.25 90 VAL A N 1
ATOM 681 C CA . VAL A 1 90 ? -9.090 -14.722 3.954 1.00 94.25 90 VAL A CA 1
ATOM 682 C C . VAL A 1 90 ? -8.056 -15.095 5.014 1.00 94.25 90 VAL A C 1
ATOM 684 O O . VAL A 1 90 ? -8.113 -16.176 5.600 1.00 94.25 90 VAL A O 1
ATOM 687 N N . GLN A 1 91 ? -7.114 -14.197 5.273 1.00 94.94 91 GLN A N 1
ATOM 688 C CA . GLN A 1 91 ? -6.150 -14.324 6.355 1.00 94.94 91 GLN A CA 1
ATOM 689 C C . GLN A 1 91 ? -6.796 -13.854 7.661 1.00 94.94 91 GLN A C 1
ATOM 691 O O . GLN A 1 91 ? -7.114 -12.677 7.816 1.00 94.94 91 GLN A O 1
ATOM 696 N N . SER A 1 92 ? -6.990 -14.772 8.607 1.00 95.44 92 SER A N 1
ATOM 697 C CA . SER A 1 92 ? -7.463 -14.438 9.953 1.00 95.44 92 SER A CA 1
ATOM 698 C C . SER A 1 92 ? -6.281 -14.046 10.837 1.00 95.44 92 SER A C 1
ATOM 700 O O . SER A 1 92 ? -5.331 -14.818 10.985 1.00 95.44 92 SER A O 1
ATOM 702 N N . ILE A 1 93 ? -6.329 -12.844 11.413 1.00 95.62 93 ILE A N 1
ATOM 703 C CA . ILE A 1 93 ? -5.329 -12.338 12.353 1.00 95.62 93 ILE A CA 1
ATOM 704 C C . ILE A 1 93 ? -6.007 -12.110 13.696 1.00 95.62 93 ILE A C 1
ATOM 706 O O . ILE A 1 93 ? -6.969 -11.346 13.819 1.00 95.62 93 ILE A O 1
ATOM 710 N N . LYS A 1 94 ? -5.475 -12.781 14.721 1.00 96.50 94 LYS A N 1
ATOM 711 C CA . LYS A 1 94 ? -5.958 -12.625 16.086 1.00 96.50 94 LYS A CA 1
ATOM 712 C C . LYS A 1 94 ? -5.423 -11.327 16.687 1.00 96.50 94 LYS A C 1
ATOM 714 O O . LYS A 1 94 ? -4.212 -11.161 16.789 1.00 96.50 94 LYS A O 1
ATOM 719 N N . VAL A 1 95 ? -6.321 -10.461 17.139 1.00 95.75 95 VAL A N 1
ATOM 720 C CA . VAL A 1 95 ? -6.007 -9.188 17.802 1.00 95.75 95 VAL A CA 1
ATOM 721 C C . VAL A 1 95 ? -6.616 -9.162 19.202 1.00 95.75 95 VAL A C 1
ATOM 723 O O . VAL A 1 95 ? -7.702 -9.697 19.426 1.00 95.75 95 VAL A O 1
ATOM 726 N N . GLN A 1 96 ? -5.905 -8.581 20.165 1.00 94.94 96 GLN A N 1
ATOM 727 C CA . GLN A 1 96 ? -6.335 -8.502 21.565 1.00 94.94 96 GLN A CA 1
ATOM 728 C C . GLN A 1 96 ? -6.471 -7.055 22.040 1.00 94.94 96 GLN A C 1
ATOM 730 O O . GLN A 1 96 ? -7.342 -6.757 22.858 1.00 94.94 96 GLN A O 1
ATOM 735 N N . THR A 1 97 ? -5.630 -6.158 21.526 1.00 96.25 97 THR A N 1
ATOM 736 C CA . THR A 1 97 ? -5.574 -4.746 21.925 1.00 96.25 97 THR A CA 1
ATOM 737 C C . THR A 1 97 ? -5.856 -3.812 20.744 1.00 96.25 97 THR A C 1
ATOM 739 O O . THR A 1 97 ? -5.918 -4.243 19.592 1.00 96.25 97 THR A O 1
ATOM 742 N N . HIS A 1 98 ? -6.060 -2.516 21.014 1.00 93.88 98 HIS A N 1
ATOM 743 C CA . HIS A 1 98 ? -6.203 -1.518 19.944 1.00 93.88 98 HIS A CA 1
ATOM 744 C C . HIS A 1 98 ? -4.886 -1.352 19.180 1.00 93.88 98 HIS A C 1
ATOM 746 O O . HIS A 1 98 ? -4.916 -1.255 17.958 1.00 93.88 98 HIS A O 1
ATOM 752 N N . GLU A 1 99 ? -3.749 -1.443 19.879 1.00 95.88 99 GLU A N 1
ATOM 753 C CA . GLU A 1 99 ? -2.411 -1.428 19.279 1.00 95.88 99 GLU A CA 1
ATOM 754 C C . GLU A 1 99 ? -2.213 -2.564 18.266 1.00 95.88 99 GLU A C 1
ATOM 756 O O . GLU A 1 99 ? -1.559 -2.361 17.249 1.00 95.88 99 GLU A O 1
ATOM 761 N N . ASP A 1 100 ? -2.795 -3.752 18.486 1.00 96.38 100 ASP A N 1
ATOM 762 C CA . ASP A 1 100 ? -2.748 -4.827 17.488 1.00 96.38 100 ASP A CA 1
ATOM 763 C C . ASP A 1 100 ? -3.463 -4.417 16.192 1.00 96.38 100 ASP A C 1
ATOM 765 O O . ASP A 1 100 ? -2.956 -4.666 15.102 1.00 96.38 100 ASP A O 1
ATOM 769 N N . ILE A 1 101 ? -4.624 -3.764 16.293 1.00 94.25 101 ILE A N 1
ATOM 770 C CA . ILE A 1 101 ? -5.384 -3.292 15.126 1.00 94.25 101 ILE A CA 1
ATOM 771 C C . ILE A 1 101 ? -4.615 -2.180 14.408 1.00 94.25 101 ILE A C 1
ATOM 773 O O . ILE A 1 101 ? -4.487 -2.206 13.184 1.00 94.25 101 ILE A O 1
ATOM 777 N N . GLU A 1 102 ? -4.080 -1.218 15.160 1.00 93.88 102 GLU A N 1
ATOM 778 C CA . GLU A 1 102 ? -3.261 -0.128 14.626 1.00 93.88 102 GLU A CA 1
ATOM 779 C C . GLU A 1 102 ? -2.014 -0.651 13.916 1.00 93.88 102 GLU A C 1
ATOM 781 O O . GLU A 1 102 ? -1.718 -0.208 12.805 1.00 93.88 102 GLU A O 1
ATOM 786 N N . ARG A 1 103 ? -1.341 -1.643 14.514 1.00 96.44 103 ARG A N 1
ATOM 787 C CA . ARG A 1 103 ? -0.202 -2.343 13.921 1.00 96.44 103 ARG A CA 1
ATOM 788 C C . ARG A 1 103 ? -0.568 -2.965 12.588 1.00 96.44 103 ARG A C 1
ATOM 790 O O . ARG A 1 103 ? 0.143 -2.731 11.617 1.00 96.44 103 ARG A O 1
ATOM 797 N N . GLU A 1 104 ? -1.652 -3.738 12.522 1.00 96.00 104 GLU A N 1
ATOM 798 C CA . GLU A 1 104 ? -2.036 -4.410 11.279 1.00 96.00 104 GLU A CA 1
ATOM 799 C C . GLU A 1 104 ? -2.419 -3.407 10.183 1.00 96.00 104 GLU A C 1
ATOM 801 O O . GLU A 1 104 ? -2.034 -3.592 9.027 1.00 96.00 104 GLU A O 1
ATOM 806 N N . VAL A 1 105 ? -3.109 -2.310 10.516 1.00 94.81 105 VAL A N 1
ATOM 807 C CA . VAL A 1 105 ? -3.427 -1.252 9.541 1.00 94.81 105 VAL A CA 1
ATOM 808 C C . VAL A 1 105 ? -2.151 -0.556 9.050 1.00 94.81 105 VAL A C 1
ATOM 810 O O . VAL A 1 105 ? -1.945 -0.451 7.839 1.00 94.81 105 VAL A O 1
ATOM 813 N N . ALA A 1 106 ? -1.273 -0.124 9.961 1.00 94.69 106 ALA A N 1
ATOM 814 C CA . ALA A 1 106 ? -0.017 0.549 9.626 1.00 94.69 106 ALA A CA 1
ATOM 815 C C . ALA A 1 106 ? 0.917 -0.352 8.802 1.00 94.69 106 ALA A C 1
ATOM 817 O O . ALA A 1 106 ? 1.471 0.080 7.788 1.00 94.69 106 ALA A O 1
ATOM 818 N N . TYR A 1 107 ? 1.038 -1.624 9.193 1.00 96.81 107 TYR A N 1
ATOM 819 C CA . TYR A 1 107 ? 1.816 -2.625 8.473 1.00 96.81 107 TYR A CA 1
ATOM 820 C C . TYR A 1 107 ? 1.299 -2.822 7.050 1.00 96.81 107 TYR A C 1
ATOM 822 O O . TYR A 1 107 ? 2.089 -2.800 6.114 1.00 96.81 107 TYR A O 1
ATOM 830 N N . ASN A 1 108 ? -0.017 -2.937 6.861 1.00 96.44 108 ASN A N 1
ATOM 831 C CA . ASN A 1 108 ? -0.610 -3.101 5.534 1.00 96.44 108 ASN A CA 1
ATOM 832 C C . ASN A 1 108 ? -0.446 -1.863 4.643 1.00 96.44 108 ASN A C 1
ATOM 834 O O . ASN A 1 108 ? -0.226 -1.992 3.438 1.00 96.44 108 ASN A O 1
ATOM 838 N N . MET A 1 109 ? -0.510 -0.659 5.218 1.00 94.81 109 MET A N 1
ATOM 839 C CA . MET A 1 109 ? -0.164 0.568 4.494 1.00 94.81 109 MET A CA 1
ATOM 840 C C . MET A 1 109 ? 1.301 0.556 4.048 1.00 94.81 109 MET A C 1
ATOM 842 O O . MET A 1 109 ? 1.602 0.894 2.903 1.00 94.81 109 MET A O 1
ATOM 846 N N . TYR A 1 110 ? 2.212 0.139 4.928 1.00 95.75 110 TYR A N 1
ATOM 847 C CA . TYR A 1 110 ? 3.644 0.091 4.638 1.00 95.75 110 TYR A CA 1
ATOM 848 C C . TYR A 1 110 ? 3.991 -0.991 3.620 1.00 95.75 110 TYR A C 1
ATOM 850 O O . TYR A 1 110 ? 4.779 -0.766 2.700 1.00 95.75 110 TYR A O 1
ATOM 858 N N . ASP A 1 111 ? 3.353 -2.149 3.736 1.00 96.06 111 ASP A N 1
ATOM 859 C CA . ASP A 1 111 ? 3.479 -3.231 2.775 1.00 96.06 111 ASP A CA 1
ATOM 860 C C . ASP A 1 111 ? 3.033 -2.774 1.385 1.00 96.06 111 ASP A C 1
ATOM 862 O O . ASP A 1 111 ? 3.798 -2.856 0.429 1.00 96.06 111 ASP A O 1
ATOM 866 N N . CYS A 1 112 ? 1.847 -2.168 1.289 1.00 96.38 112 CYS A N 1
ATOM 867 C CA . CYS A 1 112 ? 1.340 -1.574 0.055 1.00 96.38 112 CYS A CA 1
ATOM 868 C C . CYS A 1 112 ? 2.317 -0.545 -0.540 1.00 96.38 112 CYS A C 1
ATOM 870 O O . CYS A 1 112 ? 2.620 -0.579 -1.732 1.00 96.38 112 CYS A O 1
ATOM 872 N N . TRP A 1 113 ? 2.859 0.344 0.295 1.00 94.69 113 TRP A N 1
ATOM 873 C CA . TRP A 1 113 ? 3.817 1.367 -0.119 1.00 94.69 113 TRP A CA 1
ATOM 874 C C . TRP A 1 113 ? 5.112 0.786 -0.684 1.00 94.69 113 TRP A C 1
ATOM 876 O O . TRP A 1 113 ? 5.525 1.146 -1.787 1.00 94.69 113 TRP A O 1
ATOM 886 N N . THR A 1 114 ? 5.737 -0.138 0.043 1.00 94.62 114 THR A N 1
ATOM 887 C CA . THR A 1 114 ? 6.995 -0.774 -0.375 1.00 94.62 114 THR A CA 1
ATOM 888 C C . THR A 1 114 ? 6.806 -1.655 -1.604 1.00 94.62 114 THR A C 1
ATOM 890 O O . THR A 1 114 ? 7.602 -1.592 -2.541 1.00 94.62 114 THR A O 1
ATOM 893 N N . MET A 1 115 ? 5.707 -2.411 -1.663 1.00 95.56 115 MET A N 1
ATOM 894 C CA . MET A 1 115 ? 5.351 -3.254 -2.804 1.00 95.56 115 MET A CA 1
ATOM 895 C C . MET A 1 115 ? 5.195 -2.435 -4.089 1.00 95.56 115 MET A C 1
ATOM 897 O O . MET A 1 115 ? 5.614 -2.881 -5.158 1.00 95.56 115 MET A O 1
ATOM 901 N N . MET A 1 116 ? 4.682 -1.208 -3.965 1.00 95.19 116 MET A N 1
ATOM 902 C CA . MET A 1 116 ? 4.520 -0.253 -5.062 1.00 95.19 116 MET A CA 1
ATOM 903 C C . MET A 1 116 ? 5.770 0.604 -5.342 1.00 95.19 116 MET A C 1
ATOM 905 O O . MET A 1 116 ? 5.705 1.563 -6.111 1.00 95.19 116 MET A O 1
ATOM 909 N N . GLY A 1 117 ? 6.919 0.262 -4.751 1.00 93.75 117 GLY A N 1
ATOM 910 C CA . GLY A 1 117 ? 8.192 0.942 -4.995 1.00 93.75 117 GLY A CA 1
ATOM 911 C C . GLY A 1 117 ? 8.319 2.288 -4.291 1.00 93.75 117 GLY A C 1
ATOM 912 O O . GLY A 1 117 ? 8.895 3.221 -4.851 1.00 93.75 117 GLY A O 1
ATOM 913 N N . GLU A 1 118 ? 7.739 2.402 -3.093 1.00 92.38 118 GLU A N 1
ATOM 914 C CA . GLU A 1 118 ? 7.831 3.578 -2.216 1.00 92.38 118 GLU A CA 1
ATOM 915 C C . GLU A 1 118 ? 7.380 4.871 -2.906 1.00 92.38 118 GLU A C 1
ATOM 917 O O . GLU A 1 118 ? 7.921 5.954 -2.687 1.00 92.38 118 GLU A O 1
ATOM 922 N N . GLY A 1 119 ? 6.441 4.739 -3.844 1.00 88.12 119 GLY A N 1
ATOM 923 C CA . GLY A 1 119 ? 5.922 5.845 -4.631 1.00 88.12 119 GLY A CA 1
ATOM 924 C C . GLY A 1 119 ? 6.894 6.475 -5.631 1.00 88.12 119 GLY A C 1
ATOM 925 O O . GLY A 1 119 ? 6.497 7.416 -6.315 1.00 88.12 119 GLY A O 1
ATOM 926 N N . LYS A 1 120 ? 8.124 5.965 -5.752 1.00 90.69 120 LYS A N 1
ATOM 927 C CA . LYS A 1 120 ? 9.165 6.482 -6.656 1.00 90.69 120 LYS A CA 1
ATOM 928 C C . LYS A 1 120 ? 9.080 5.896 -8.060 1.00 90.69 120 LYS A C 1
ATOM 930 O O . LYS A 1 120 ? 9.698 6.434 -8.971 1.00 90.69 120 LYS A O 1
ATOM 935 N N . LEU A 1 121 ? 8.370 4.789 -8.244 1.00 92.75 121 LEU A N 1
ATOM 936 C CA . LEU A 1 121 ? 8.217 4.127 -9.537 1.00 92.75 121 LEU A CA 1
ATOM 937 C C . LEU A 1 121 ? 7.019 4.689 -10.286 1.00 92.75 121 LEU A C 1
ATOM 939 O O . LEU A 1 121 ? 5.956 4.838 -9.696 1.00 92.75 121 LEU A O 1
ATOM 943 N N . ASP A 1 122 ? 7.144 4.941 -11.584 1.00 92.56 122 ASP A N 1
ATOM 944 C CA . ASP A 1 122 ? 5.977 5.239 -12.411 1.00 92.56 122 ASP A CA 1
ATOM 945 C C . ASP A 1 122 ? 5.294 3.932 -12.794 1.00 92.56 122 ASP A C 1
ATOM 947 O O . ASP A 1 122 ? 5.805 3.214 -13.639 1.00 92.56 122 ASP A O 1
ATOM 951 N N . VAL A 1 123 ? 4.182 3.567 -12.161 1.00 91.69 123 VAL A N 1
ATOM 952 C CA . VAL A 1 123 ? 3.568 2.245 -12.369 1.00 91.69 123 VAL A CA 1
ATOM 953 C C . VAL A 1 123 ? 2.476 2.303 -13.432 1.00 91.69 123 VAL A C 1
ATOM 955 O O . VAL A 1 123 ? 2.270 1.353 -14.193 1.00 91.69 123 VAL A O 1
ATOM 958 N N . PHE A 1 124 ? 1.742 3.411 -13.497 1.00 89.75 124 PHE A N 1
ATOM 959 C CA . PHE A 1 124 ? 0.536 3.494 -14.320 1.00 89.75 124 PHE A CA 1
ATOM 960 C C . PHE A 1 124 ? 0.763 4.066 -15.722 1.00 89.75 124 PHE A C 1
ATOM 962 O O . PHE A 1 124 ? -0.060 3.801 -16.607 1.00 89.75 124 PHE A O 1
ATOM 969 N N . GLY A 1 125 ? 1.880 4.756 -15.957 1.00 84.38 125 GLY A N 1
ATOM 970 C CA . GLY A 1 125 ? 2.216 5.304 -17.264 1.00 84.38 125 GLY A CA 1
ATOM 971 C C . GLY A 1 125 ? 1.447 6.558 -17.644 1.00 84.38 125 GLY A C 1
ATOM 972 O O . GLY A 1 125 ? 0.395 6.868 -17.077 1.00 84.38 125 GLY A O 1
ATOM 973 N N . ASP A 1 126 ? 1.955 7.285 -18.645 1.00 73.88 126 ASP A N 1
ATOM 974 C CA . ASP A 1 126 ? 1.248 8.452 -19.158 1.00 73.88 126 ASP A CA 1
ATOM 975 C C . ASP A 1 126 ? -0.006 7.967 -19.870 1.00 73.88 126 ASP A C 1
ATOM 977 O O . ASP A 1 126 ? 0.032 7.245 -20.878 1.00 73.88 126 ASP A O 1
ATOM 981 N N . ARG A 1 127 ? -1.158 8.374 -19.332 1.00 62.56 127 ARG A N 1
ATOM 982 C CA . ARG A 1 127 ? -2.423 7.936 -19.884 1.00 62.56 127 ARG A CA 1
ATOM 983 C C . ARG A 1 127 ? -2.654 8.481 -21.300 1.00 62.56 127 ARG A C 1
ATOM 985 O O . ARG A 1 127 ? -3.388 7.867 -22.081 1.00 62.56 127 ARG A O 1
ATOM 992 N N . ASN A 1 128 ? -1.969 9.569 -21.631 1.00 57.34 128 ASN A N 1
ATOM 993 C CA . ASN A 1 128 ? -2.206 10.380 -22.810 1.00 57.34 128 ASN A CA 1
ATOM 994 C C . ASN A 1 128 ? -1.082 10.288 -23.863 1.00 57.34 128 ASN A C 1
ATOM 996 O O . ASN A 1 128 ? -1.238 10.801 -24.973 1.00 57.34 128 ASN A O 1
ATOM 1000 N N . GLY A 1 129 ? 0.029 9.613 -23.551 1.00 52.41 129 GLY A N 1
ATOM 1001 C CA . GLY A 1 129 ? 1.302 9.791 -24.254 1.00 52.41 129 GLY A CA 1
ATOM 1002 C C . GLY A 1 129 ? 1.424 9.191 -25.659 1.00 52.41 129 GLY A C 1
ATOM 1003 O O . GLY A 1 129 ? 2.160 9.746 -26.474 1.00 52.41 129 GLY A O 1
ATOM 1004 N N . ALA A 1 130 ? 0.712 8.107 -25.992 1.00 47.94 130 ALA A N 1
ATOM 1005 C CA . ALA A 1 130 ? 1.040 7.340 -27.208 1.00 47.94 130 ALA A CA 1
ATOM 1006 C C . ALA A 1 130 ? -0.070 7.215 -28.269 1.00 47.94 130 ALA A C 1
ATOM 1008 O O . ALA A 1 130 ? 0.250 7.080 -29.444 1.00 47.94 130 ALA A O 1
ATOM 1009 N N . ILE A 1 131 ? -1.359 7.267 -27.908 1.00 45.53 131 ILE A N 1
ATOM 1010 C CA . ILE A 1 131 ? -2.448 6.945 -28.864 1.00 45.53 131 ILE A CA 1
ATOM 1011 C C . ILE A 1 131 ? -3.419 8.120 -29.092 1.00 45.53 131 ILE A C 1
ATOM 1013 O O . ILE A 1 131 ? -4.133 8.144 -30.089 1.00 45.53 131 ILE A O 1
ATOM 1017 N N . LEU A 1 132 ? -3.421 9.143 -28.229 1.00 43.09 132 LEU A N 1
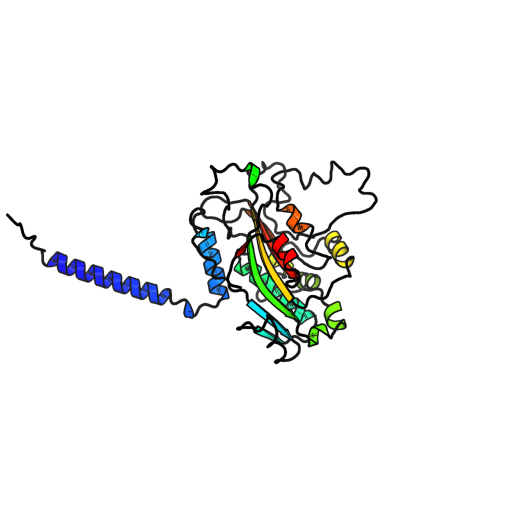ATOM 1018 C CA . LEU A 1 132 ? -4.482 10.166 -28.206 1.00 43.09 132 LEU A CA 1
ATOM 1019 C C . LEU A 1 132 ? -4.000 11.604 -28.463 1.00 43.09 132 LEU A C 1
ATOM 1021 O O . LEU A 1 132 ? -4.770 12.546 -28.300 1.00 43.09 132 LEU A O 1
ATOM 1025 N N . LYS A 1 133 ? -2.762 11.805 -28.934 1.00 49.84 133 LYS A N 1
ATOM 1026 C CA . LYS A 1 133 ? -2.257 13.151 -29.285 1.00 49.84 133 LYS A CA 1
ATOM 1027 C C . LYS A 1 133 ? -3.042 13.831 -30.427 1.00 49.84 133 LYS A C 1
ATOM 1029 O O . LYS A 1 133 ? -2.952 15.044 -30.559 1.00 49.84 133 LYS A O 1
ATOM 1034 N N . ASN A 1 134 ? -3.849 13.082 -31.189 1.00 53.69 134 ASN A N 1
ATOM 1035 C CA . ASN A 1 134 ? -4.639 13.596 -32.320 1.00 53.69 134 ASN A CA 1
ATOM 1036 C C . ASN A 1 134 ? -6.153 13.721 -32.052 1.00 53.69 134 ASN A C 1
ATOM 1038 O O . ASN A 1 134 ? -6.889 14.097 -32.961 1.00 53.69 134 ASN A O 1
ATOM 1042 N N . LEU A 1 135 ? -6.645 13.382 -30.857 1.00 48.75 135 LEU A N 1
ATOM 1043 C CA . LEU A 1 135 ? -8.072 13.479 -30.522 1.00 48.75 135 LEU A CA 1
ATOM 1044 C C . LEU A 1 135 ? -8.315 14.717 -29.660 1.00 48.75 135 LEU A C 1
ATOM 1046 O O . LEU A 1 135 ? -7.719 14.825 -28.600 1.00 48.75 135 LEU A O 1
ATOM 1050 N N . ASP A 1 136 ? -9.153 15.639 -30.145 1.00 53.88 136 ASP A N 1
ATOM 1051 C CA . ASP A 1 136 ? -9.482 16.940 -29.541 1.00 53.88 136 ASP A CA 1
ATOM 1052 C C . ASP A 1 136 ? -9.723 16.843 -28.023 1.00 53.88 136 ASP A C 1
ATOM 1054 O O . ASP A 1 136 ? -10.682 16.236 -27.541 1.00 53.88 136 ASP A O 1
ATOM 1058 N N . TRP A 1 137 ? -8.804 17.445 -27.268 1.00 42.94 137 TRP A N 1
ATOM 1059 C CA . TRP A 1 137 ? -8.711 17.320 -25.819 1.00 42.94 137 TRP A CA 1
ATOM 1060 C C . TRP A 1 137 ? -9.809 18.099 -25.096 1.00 42.94 137 TRP A C 1
ATOM 1062 O O . TRP A 1 137 ? -10.068 17.807 -23.935 1.00 42.94 137 TRP A O 1
ATOM 1072 N N . SER A 1 138 ? -10.502 19.034 -25.757 1.00 48.78 138 SER A N 1
ATOM 1073 C CA . SER A 1 138 ? -11.491 19.920 -25.122 1.00 48.78 138 SER A CA 1
ATOM 1074 C C . SER A 1 138 ? -12.717 19.201 -24.536 1.00 48.78 138 SER A C 1
ATOM 1076 O O . SER A 1 138 ? -13.398 19.771 -23.685 1.00 48.78 138 SER A O 1
ATOM 1078 N N . GLN A 1 139 ? -12.965 17.938 -24.907 1.00 51.22 139 GLN A N 1
ATOM 1079 C CA . GLN A 1 139 ? -14.074 17.132 -24.372 1.00 51.22 139 GLN A CA 1
ATOM 1080 C C . GLN A 1 139 ? -13.665 16.047 -23.359 1.00 51.22 139 GLN A C 1
ATOM 1082 O O . GLN A 1 139 ? -14.537 15.385 -22.803 1.00 51.22 139 GLN A O 1
ATOM 1087 N N . VAL A 1 140 ? -12.367 15.878 -23.068 1.00 46.22 140 VAL A N 1
ATOM 1088 C CA . VAL A 1 140 ? -11.858 14.816 -22.166 1.00 46.22 140 VAL A CA 1
ATOM 1089 C C . VAL A 1 140 ? -11.181 15.384 -20.901 1.00 46.22 140 VAL A C 1
ATOM 1091 O O . VAL A 1 140 ? -10.835 14.638 -19.990 1.00 46.22 140 VAL A O 1
ATOM 1094 N N . VAL A 1 141 ? -11.032 16.712 -20.775 1.00 42.12 141 VAL A N 1
ATOM 1095 C CA . VAL A 1 141 ? -10.283 17.340 -19.657 1.00 42.12 141 VAL A CA 1
ATOM 1096 C C . VAL A 1 141 ? -10.998 17.324 -18.297 1.00 42.12 141 VAL A C 1
ATOM 1098 O O . VAL A 1 141 ? -10.408 17.766 -17.314 1.00 42.12 141 VAL A O 1
ATOM 1101 N N . ASN A 1 142 ? -12.233 16.831 -18.178 1.00 46.34 142 ASN A N 1
ATOM 1102 C CA . ASN A 1 142 ? -12.961 16.987 -16.911 1.00 46.34 142 ASN A CA 1
ATOM 1103 C C . ASN A 1 142 ? -12.709 15.917 -15.848 1.00 46.34 142 ASN A C 1
ATOM 1105 O O . ASN A 1 142 ? -13.053 16.154 -14.696 1.00 46.34 142 ASN A O 1
ATOM 1109 N N . GLU A 1 143 ? -12.013 14.821 -16.144 1.00 51.81 143 GLU A N 1
ATOM 1110 C CA . GLU A 1 143 ? -11.608 13.877 -15.099 1.00 51.81 143 GLU A CA 1
ATOM 1111 C C . GLU A 1 143 ? -10.198 13.373 -15.401 1.00 51.81 143 GLU A C 1
ATOM 1113 O O . GLU A 1 143 ? -10.026 12.425 -16.170 1.00 51.81 143 GLU A O 1
ATOM 1118 N N . LYS A 1 144 ? -9.149 13.969 -14.796 1.00 51.72 144 LYS A N 1
ATOM 1119 C CA . LYS A 1 144 ? -7.883 13.222 -14.704 1.00 51.72 144 LYS A CA 1
ATOM 1120 C C . LYS A 1 144 ? -8.093 12.092 -13.709 1.00 51.72 144 LYS A C 1
ATOM 1122 O O . LYS A 1 144 ? -7.854 12.195 -12.512 1.00 51.72 144 LYS A O 1
ATOM 1127 N N . ALA A 1 145 ? -8.618 11.027 -14.269 1.00 58.41 145 ALA A N 1
ATOM 1128 C CA . ALA A 1 145 ? -8.863 9.752 -13.673 1.00 58.41 145 ALA A CA 1
ATOM 1129 C C . ALA A 1 145 ? -7.561 9.192 -13.078 1.00 58.41 145 ALA A C 1
ATOM 1131 O O . ALA A 1 145 ? -6.717 8.693 -13.830 1.00 58.41 145 ALA A O 1
ATOM 1132 N N . SER A 1 146 ? -7.384 9.281 -11.754 1.00 76.31 146 SER A N 1
ATOM 1133 C CA . SER A 1 146 ? -6.269 8.596 -11.099 1.00 76.31 146 SER A CA 1
ATOM 1134 C C . SER A 1 146 ? -6.470 7.082 -11.237 1.00 76.31 146 SER A C 1
ATOM 1136 O O . SER A 1 146 ? -7.602 6.580 -11.234 1.00 76.31 146 SER A O 1
ATOM 1138 N N . THR A 1 147 ? -5.372 6.364 -11.471 1.00 86.62 147 THR A N 1
ATOM 1139 C CA . THR A 1 147 ? -5.387 4.899 -11.464 1.00 86.62 147 THR A CA 1
ATOM 1140 C C . THR A 1 147 ? -4.943 4.445 -10.085 1.00 86.62 147 THR A C 1
ATOM 1142 O O . THR A 1 147 ? -3.959 4.956 -9.548 1.00 86.62 147 THR A O 1
ATOM 1145 N N . CYS A 1 148 ? -5.689 3.508 -9.519 1.00 92.50 148 CYS A N 1
ATOM 1146 C CA . CYS A 1 148 ? -5.471 3.004 -8.177 1.00 92.50 148 CYS A CA 1
ATOM 1147 C C . CYS A 1 148 ? -5.260 1.496 -8.171 1.00 92.50 148 CYS A C 1
ATOM 1149 O O . CYS A 1 148 ? -5.668 0.790 -9.093 1.00 92.50 148 CYS A O 1
ATOM 1151 N N . MET A 1 149 ? -4.684 1.006 -7.081 1.00 95.31 149 MET A N 1
ATOM 1152 C CA . MET A 1 149 ? -4.553 -0.408 -6.764 1.00 95.31 149 MET A CA 1
ATOM 1153 C C . MET A 1 149 ? -4.979 -0.622 -5.313 1.00 95.31 149 MET A C 1
ATOM 1155 O O . MET A 1 149 ? -4.521 0.094 -4.424 1.00 95.31 149 MET A O 1
ATOM 1159 N N . ILE A 1 150 ? -5.881 -1.576 -5.074 1.00 96.12 150 ILE A N 1
ATOM 1160 C CA . ILE A 1 150 ? -6.272 -1.965 -3.715 1.00 96.12 150 ILE A CA 1
ATOM 1161 C C . ILE A 1 150 ? -5.317 -3.064 -3.253 1.00 96.12 150 ILE A C 1
ATOM 1163 O O . ILE A 1 150 ? -5.432 -4.210 -3.688 1.00 96.12 150 ILE A O 1
ATOM 1167 N N . CYS A 1 151 ? -4.381 -2.713 -2.376 1.00 96.62 151 CYS A N 1
ATOM 1168 C CA . CYS A 1 151 ? -3.372 -3.637 -1.865 1.00 96.62 151 CYS A CA 1
ATOM 1169 C C . CYS A 1 151 ? -3.992 -4.666 -0.918 1.00 96.62 151 CYS A C 1
ATOM 1171 O O . CYS A 1 151 ? -3.774 -5.869 -1.058 1.00 96.62 151 CYS A O 1
ATOM 1173 N N . SER A 1 152 ? -4.812 -4.196 0.021 1.00 96.94 152 SER A N 1
ATOM 1174 C CA . SER A 1 152 ? -5.489 -5.058 0.983 1.00 96.94 152 SER A CA 1
ATOM 1175 C C . SER A 1 152 ? -6.843 -4.499 1.403 1.00 96.94 152 SER A C 1
ATOM 1177 O O . SER A 1 152 ? -7.104 -3.297 1.319 1.00 96.94 152 SER A O 1
ATOM 1179 N N . ARG A 1 153 ? -7.730 -5.393 1.834 1.00 95.94 153 ARG A N 1
ATOM 1180 C CA . ARG A 1 153 ? -9.000 -5.089 2.488 1.00 95.94 153 ARG A CA 1
ATOM 1181 C C . ARG A 1 153 ? -8.952 -5.715 3.878 1.00 95.94 153 ARG A C 1
ATOM 1183 O O . ARG A 1 153 ? -8.787 -6.927 4.002 1.00 95.94 153 ARG A O 1
ATOM 1190 N N . LEU A 1 154 ? -9.073 -4.893 4.911 1.00 95.62 154 LEU A N 1
ATOM 1191 C CA . LEU A 1 154 ? -9.098 -5.299 6.307 1.00 95.62 154 LEU A CA 1
ATOM 1192 C C . LEU A 1 154 ? -10.530 -5.233 6.817 1.00 95.62 154 LEU A C 1
ATOM 1194 O O . LEU A 1 154 ? -11.170 -4.188 6.719 1.00 95.62 154 LEU A O 1
ATOM 1198 N N . VAL A 1 155 ? -11.018 -6.325 7.393 1.00 95.31 155 VAL A N 1
ATOM 1199 C CA . VAL A 1 155 ? -12.327 -6.384 8.034 1.00 95.31 155 VAL A CA 1
ATOM 1200 C C . VAL A 1 155 ? -12.179 -6.541 9.537 1.00 95.31 155 VAL A C 1
ATOM 1202 O O . VAL A 1 155 ? -11.473 -7.428 10.009 1.00 95.31 155 VAL A O 1
ATOM 1205 N N . LEU A 1 156 ? -12.888 -5.707 10.292 1.00 93.94 156 LEU A N 1
ATOM 1206 C CA . LEU A 1 156 ? -13.085 -5.888 11.723 1.00 93.94 156 LEU A CA 1
ATOM 1207 C C . LEU A 1 156 ? -14.263 -6.838 11.934 1.00 93.94 156 LEU A C 1
ATOM 1209 O O . LEU A 1 156 ? -15.394 -6.561 11.525 1.00 93.94 156 LEU A O 1
ATOM 1213 N N . SER A 1 157 ? -13.991 -7.971 12.568 1.00 94.12 157 SER A N 1
ATOM 1214 C CA . SER A 1 157 ? -15.013 -8.943 12.957 1.00 94.12 157 SER A CA 1
ATOM 1215 C C . SER A 1 157 ? -16.059 -8.350 13.913 1.00 94.12 157 SER A C 1
ATOM 1217 O O . SER A 1 157 ? -15.853 -7.326 14.572 1.00 94.12 157 SER A O 1
ATOM 1219 N N . LYS A 1 158 ? -17.227 -9.000 13.987 1.00 92.44 158 LYS A N 1
ATOM 1220 C CA . LYS A 1 158 ? -18.385 -8.513 14.760 1.00 92.44 158 LYS A CA 1
ATOM 1221 C C . LYS A 1 158 ? -18.075 -8.344 16.254 1.00 92.44 158 LYS A C 1
ATOM 1223 O O . LYS A 1 158 ? -18.608 -7.430 16.874 1.00 92.44 158 LYS A O 1
ATOM 1228 N N . ASP A 1 159 ? -17.213 -9.187 16.816 1.00 92.44 159 ASP A N 1
ATOM 1229 C CA . ASP A 1 159 ? -16.751 -9.115 18.207 1.00 92.44 159 ASP A CA 1
ATOM 1230 C C . ASP A 1 159 ? -15.934 -7.850 18.495 1.00 92.44 159 ASP A C 1
ATOM 1232 O O . ASP A 1 159 ? -16.163 -7.198 19.514 1.00 92.44 159 ASP A O 1
ATOM 1236 N N . ILE A 1 160 ? -15.056 -7.441 17.573 1.00 91.94 160 ILE A N 1
ATOM 1237 C CA . ILE A 1 160 ? -14.327 -6.169 17.684 1.00 91.94 160 ILE A CA 1
ATOM 1238 C C . ILE A 1 160 ? -15.301 -4.996 17.591 1.00 91.94 160 ILE A C 1
ATOM 1240 O O . ILE A 1 160 ? -15.233 -4.070 18.395 1.00 91.94 160 ILE A O 1
ATOM 1244 N N . LEU A 1 161 ? -16.239 -5.047 16.639 1.00 90.62 161 LEU A N 1
ATOM 1245 C CA . LEU A 1 161 ? -17.221 -3.977 16.442 1.00 90.62 161 LEU A CA 1
ATOM 1246 C C . LEU A 1 161 ? -18.152 -3.785 17.644 1.00 90.62 161 LEU A C 1
ATOM 1248 O O . LEU A 1 161 ? -18.583 -2.666 17.915 1.00 90.62 161 LEU A O 1
ATOM 1252 N N . ALA A 1 162 ? -18.465 -4.868 18.359 1.00 91.62 162 ALA A N 1
ATOM 1253 C CA . ALA A 1 162 ? -19.256 -4.818 19.583 1.00 91.62 162 ALA A CA 1
ATOM 1254 C C . ALA A 1 162 ? -18.499 -4.151 20.749 1.00 91.62 162 ALA A C 1
ATOM 1256 O O . ALA A 1 162 ? -19.127 -3.659 21.688 1.00 91.62 162 ALA A O 1
ATOM 1257 N N . ASN A 1 163 ? -17.164 -4.095 20.690 1.00 91.44 163 ASN A N 1
ATOM 1258 C CA . ASN A 1 163 ? -16.324 -3.463 21.699 1.00 91.44 163 ASN A CA 1
ATOM 1259 C C . ASN A 1 163 ? -16.035 -1.994 21.342 1.00 91.44 163 ASN A C 1
ATOM 1261 O O . ASN A 1 163 ? -14.979 -1.638 20.818 1.00 91.44 163 ASN A O 1
ATOM 1265 N N . THR A 1 164 ? -16.980 -1.110 21.659 1.00 89.12 164 THR A N 1
ATOM 1266 C CA . THR A 1 164 ? -16.855 0.332 21.379 1.00 89.12 164 THR A CA 1
ATOM 1267 C C . THR A 1 164 ? -15.676 0.991 22.095 1.00 89.12 164 THR A C 1
ATOM 1269 O O . THR A 1 164 ? -15.105 1.942 21.565 1.00 89.12 164 THR A O 1
ATOM 1272 N N . GLN A 1 165 ? -15.274 0.493 23.271 1.00 90.62 165 GLN A N 1
ATOM 1273 C CA . GLN A 1 165 ? -14.103 1.001 23.989 1.00 90.62 165 GLN A CA 1
ATOM 1274 C C . GLN A 1 165 ? -12.820 0.750 23.192 1.00 90.62 165 GLN A C 1
ATOM 1276 O O . GLN A 1 165 ? -12.023 1.671 23.035 1.00 90.62 165 GLN A O 1
ATOM 1281 N N . LEU A 1 166 ? -12.666 -0.464 22.653 1.00 87.56 166 LEU A N 1
ATOM 1282 C CA . LEU A 1 166 ? -11.545 -0.841 21.795 1.00 87.56 166 LEU A CA 1
ATOM 1283 C C . LEU A 1 166 ? -11.507 0.002 20.514 1.00 87.56 166 LEU A C 1
ATOM 1285 O O . LEU A 1 166 ? -10.446 0.490 20.144 1.00 87.56 166 LEU A O 1
ATOM 1289 N N . LEU A 1 167 ? -12.656 0.219 19.862 1.00 86.69 167 LEU A N 1
ATOM 1290 C CA . LEU A 1 167 ? -12.733 1.038 18.645 1.00 86.69 167 LEU A CA 1
ATOM 1291 C C . LEU A 1 167 ? -12.392 2.512 18.892 1.00 86.69 167 LEU A C 1
ATOM 1293 O O . LEU A 1 167 ? -11.709 3.139 18.085 1.00 86.69 167 LEU A O 1
ATOM 1297 N N . ASN A 1 168 ? -12.868 3.075 20.004 1.00 86.00 168 ASN A N 1
ATOM 1298 C CA . ASN A 1 168 ? -12.660 4.485 20.324 1.00 86.00 168 ASN A CA 1
ATOM 1299 C C . ASN A 1 168 ? -11.201 4.809 20.670 1.00 86.00 168 ASN A C 1
ATOM 1301 O O . ASN A 1 168 ? -10.805 5.967 20.524 1.00 86.00 168 ASN A O 1
ATOM 1305 N N . SER A 1 169 ? -10.422 3.816 21.113 1.00 88.19 169 SER A N 1
ATOM 1306 C CA . SER A 1 169 ? -8.995 3.974 21.405 1.00 88.19 169 SER A CA 1
ATOM 1307 C C . SER A 1 169 ? -8.085 3.839 20.185 1.00 88.19 169 SER A C 1
ATOM 1309 O O . SER A 1 169 ? -6.905 4.118 20.328 1.00 88.19 169 SER A O 1
ATOM 1311 N N . ILE A 1 170 ? -8.601 3.440 19.013 1.00 87.25 170 ILE A N 1
ATOM 1312 C CA . ILE A 1 170 ? -7.779 3.292 17.804 1.00 87.25 170 ILE A CA 1
ATOM 1313 C C . ILE A 1 170 ? -7.318 4.668 17.297 1.00 87.25 170 ILE A C 1
ATOM 1315 O O . ILE A 1 170 ? -8.129 5.498 16.862 1.00 87.25 170 ILE A O 1
ATOM 1319 N N . ASP A 1 171 ? -6.004 4.862 17.285 1.00 88.31 171 ASP A N 1
ATOM 1320 C CA . ASP A 1 171 ? -5.263 5.978 16.713 1.00 88.31 171 ASP A CA 1
ATOM 1321 C C . ASP A 1 171 ? -4.040 5.468 15.927 1.00 88.31 171 ASP A C 1
ATOM 1323 O O . ASP A 1 171 ? -2.885 5.536 16.356 1.00 88.31 171 ASP A O 1
ATOM 1327 N N . VAL A 1 172 ? -4.304 4.996 14.703 1.00 87.81 172 VAL A N 1
ATOM 1328 C CA . VAL A 1 172 ? -3.269 4.521 13.764 1.00 87.81 172 VAL A CA 1
ATOM 1329 C C . VAL A 1 172 ? -2.203 5.598 13.508 1.00 87.81 172 VAL A C 1
ATOM 1331 O O . VAL A 1 172 ? -1.051 5.286 13.222 1.00 87.81 172 VAL A O 1
ATOM 1334 N N . ASN A 1 173 ? -2.550 6.879 13.638 1.00 83.50 173 ASN A N 1
ATOM 1335 C CA . ASN A 1 173 ? -1.640 7.979 13.336 1.00 83.50 173 ASN A CA 1
ATOM 1336 C C . ASN A 1 173 ? -0.587 8.118 14.430 1.00 83.50 173 ASN A C 1
ATOM 1338 O O . ASN A 1 173 ? 0.605 8.136 14.123 1.00 83.50 173 ASN A O 1
ATOM 1342 N N . SER A 1 174 ? -1.024 8.143 15.692 1.00 87.88 174 SER A N 1
ATOM 1343 C CA . SER A 1 174 ? -0.124 8.104 16.846 1.00 87.88 174 SER A CA 1
ATOM 1344 C C . SER A 1 174 ? 0.727 6.831 16.843 1.00 87.88 174 SER A C 1
ATOM 1346 O O . SER A 1 174 ? 1.922 6.887 17.146 1.00 87.88 174 SER A O 1
ATOM 1348 N N . TYR A 1 175 ? 0.149 5.692 16.445 1.00 91.81 175 TYR A N 1
ATOM 1349 C CA . TYR A 1 175 ? 0.892 4.443 16.283 1.00 91.81 175 TYR A CA 1
ATOM 1350 C C . TYR A 1 175 ? 2.032 4.591 15.264 1.00 91.81 175 TYR A C 1
ATOM 1352 O O . TYR A 1 175 ? 3.191 4.330 15.587 1.00 91.81 175 TYR A O 1
ATOM 1360 N N . MET A 1 176 ? 1.734 5.094 14.060 1.00 90.44 176 MET A N 1
ATOM 1361 C CA . MET A 1 176 ? 2.727 5.265 12.994 1.00 90.44 176 MET A CA 1
ATOM 1362 C C . MET A 1 176 ? 3.829 6.283 13.321 1.00 90.44 176 MET A C 1
ATOM 1364 O O . MET A 1 176 ? 4.941 6.158 12.807 1.00 90.44 176 MET A O 1
ATOM 1368 N N . GLU A 1 177 ? 3.541 7.290 14.152 1.00 89.69 177 GLU A N 1
ATOM 1369 C CA . GLU A 1 177 ? 4.535 8.263 14.627 1.00 89.69 177 GLU A CA 1
ATOM 1370 C C . GLU A 1 177 ? 5.554 7.642 15.588 1.00 89.69 177 GLU A C 1
ATOM 1372 O O . GLU A 1 177 ? 6.714 8.050 15.598 1.00 89.69 177 GLU A O 1
ATOM 1377 N N . THR A 1 178 ? 5.121 6.682 16.407 1.00 95.69 178 THR A N 1
ATOM 1378 C CA . THR A 1 178 ? 5.872 6.212 17.582 1.00 95.69 178 THR A CA 1
ATOM 1379 C C . THR A 1 178 ? 6.482 4.823 17.416 1.00 95.69 178 THR A C 1
ATOM 1381 O O . THR A 1 178 ? 7.447 4.506 18.108 1.00 95.69 178 THR A O 1
ATOM 1384 N N . HIS A 1 179 ? 5.967 4.007 16.494 1.00 96.88 179 HIS A N 1
ATOM 1385 C CA . HIS A 1 179 ? 6.395 2.622 16.310 1.00 96.88 179 HIS A CA 1
ATOM 1386 C C . HIS A 1 179 ? 7.289 2.448 15.083 1.00 96.88 179 HIS A C 1
ATOM 1388 O O . HIS A 1 179 ? 7.008 2.978 14.005 1.00 96.88 179 HIS A O 1
ATOM 1394 N N . GLN A 1 180 ? 8.355 1.666 15.259 1.00 97.56 180 GLN A N 1
ATOM 1395 C CA . GLN A 1 180 ? 9.299 1.293 14.207 1.00 97.56 180 GLN A CA 1
ATOM 1396 C C . GLN A 1 180 ? 8.716 0.241 13.261 1.00 97.56 180 GLN A C 1
ATOM 1398 O O . GLN A 1 180 ? 7.959 -0.645 13.666 1.00 97.56 180 GLN A O 1
ATOM 1403 N N . VAL A 1 181 ? 9.103 0.326 11.990 1.00 96.06 181 VAL A N 1
ATOM 1404 C CA . VAL A 1 181 ? 8.832 -0.723 11.005 1.00 96.06 181 VAL A CA 1
ATOM 1405 C C . VAL A 1 181 ? 9.679 -1.960 11.348 1.00 96.06 181 VAL A C 1
ATOM 1407 O O . VAL A 1 181 ? 10.864 -1.810 11.655 1.00 96.06 181 VAL A O 1
ATOM 1410 N N . PRO A 1 182 ? 9.141 -3.193 11.265 1.00 95.25 182 PRO A N 1
ATOM 1411 C CA . PRO A 1 182 ? 9.921 -4.404 11.515 1.00 95.25 182 PRO A CA 1
ATOM 1412 C C . PRO A 1 182 ? 11.213 -4.462 10.684 1.00 95.25 182 PRO A C 1
ATOM 1414 O O . PRO A 1 182 ? 11.172 -4.413 9.456 1.00 95.25 182 PRO A O 1
ATOM 1417 N N . GLY A 1 183 ? 12.361 -4.590 11.357 1.00 95.12 183 GLY A N 1
ATOM 1418 C CA . GLY A 1 183 ? 13.679 -4.658 10.711 1.00 95.12 183 GLY A CA 1
ATOM 1419 C C . GLY A 1 183 ? 14.265 -3.308 10.276 1.00 95.12 183 GLY A C 1
ATOM 1420 O O . GLY A 1 183 ? 15.270 -3.294 9.570 1.00 95.12 183 GLY A O 1
ATOM 1421 N N . SER A 1 184 ? 13.665 -2.189 10.687 1.00 95.06 184 SER A N 1
ATOM 1422 C CA . SER A 1 184 ? 14.132 -0.832 10.398 1.00 95.06 184 SER A CA 1
ATOM 1423 C C . SER A 1 184 ? 14.239 -0.006 11.678 1.00 95.06 184 SER A C 1
ATOM 1425 O O . SER A 1 184 ? 13.487 -0.210 12.626 1.00 95.06 184 SER A O 1
ATOM 1427 N N . GLU A 1 185 ? 15.137 0.978 11.682 1.00 95.88 185 GLU A N 1
ATOM 1428 C CA . GLU A 1 185 ? 15.228 1.984 12.752 1.00 95.88 185 GLU A CA 1
ATOM 1429 C C . GLU A 1 185 ? 14.194 3.111 12.589 1.00 95.88 185 GLU A C 1
ATOM 1431 O O . GLU A 1 185 ? 13.999 3.923 13.497 1.00 95.88 185 GLU A O 1
ATOM 1436 N N . LEU A 1 186 ? 13.544 3.178 11.422 1.00 93.88 186 LEU A N 1
ATOM 1437 C CA . LEU A 1 186 ? 12.571 4.210 11.082 1.00 93.88 186 LEU A CA 1
ATOM 1438 C C . LEU A 1 186 ? 11.182 3.857 11.606 1.00 93.88 186 LEU A C 1
ATOM 1440 O O . LEU A 1 186 ? 10.741 2.707 11.523 1.00 93.88 186 LEU A O 1
ATOM 1444 N N . THR A 1 187 ? 10.457 4.872 12.069 1.00 94.50 187 THR A N 1
ATOM 1445 C CA . THR A 1 187 ? 9.019 4.750 12.327 1.00 94.50 187 THR A CA 1
ATOM 1446 C C . THR A 1 187 ? 8.235 4.591 11.030 1.00 94.50 187 THR A C 1
ATOM 1448 O O . THR A 1 187 ? 8.732 4.925 9.952 1.00 94.50 187 THR A O 1
ATOM 1451 N N . TYR A 1 188 ? 6.999 4.093 11.104 1.00 91.44 188 TYR A N 1
ATOM 1452 C CA . TYR A 1 188 ? 6.133 4.007 9.922 1.00 91.44 188 TYR A CA 1
ATOM 1453 C C . TYR A 1 188 ? 6.006 5.363 9.217 1.00 91.44 188 TYR A C 1
ATOM 1455 O O . TYR A 1 188 ? 6.188 5.444 8.004 1.00 91.44 188 TYR A O 1
ATOM 1463 N N . LEU A 1 189 ? 5.779 6.445 9.972 1.00 87.50 189 LEU A N 1
ATOM 1464 C CA . LEU A 1 189 ? 5.716 7.799 9.415 1.00 87.50 189 LEU A CA 1
ATOM 1465 C C . LEU A 1 189 ? 7.015 8.190 8.692 1.00 87.50 189 LEU A C 1
ATOM 1467 O O . LEU A 1 189 ? 6.967 8.699 7.570 1.00 87.50 189 LEU A O 1
ATOM 1471 N N . GLN A 1 190 ? 8.170 7.930 9.306 1.00 85.94 190 GLN A N 1
ATOM 1472 C CA . GLN A 1 190 ? 9.474 8.203 8.693 1.00 85.94 190 GLN A CA 1
ATOM 1473 C C . GLN A 1 190 ? 9.687 7.394 7.414 1.00 85.94 190 GLN A C 1
ATOM 1475 O O . GLN A 1 190 ? 10.229 7.908 6.441 1.00 85.94 190 GLN A O 1
ATOM 1480 N N . ALA A 1 191 ? 9.242 6.138 7.401 1.00 90.44 191 ALA A N 1
ATOM 1481 C CA . ALA A 1 191 ? 9.392 5.252 6.257 1.00 90.44 191 ALA A CA 1
ATOM 1482 C C . ALA A 1 191 ? 8.489 5.645 5.069 1.00 90.44 191 ALA A C 1
ATOM 1484 O O . ALA A 1 191 ? 8.834 5.395 3.917 1.00 90.44 191 ALA A O 1
ATOM 1485 N N . PHE A 1 192 ? 7.343 6.275 5.336 1.00 84.88 192 PHE A N 1
ATOM 1486 C CA . PHE A 1 192 ? 6.433 6.789 4.307 1.00 84.88 192 PHE A CA 1
ATOM 1487 C C . PHE A 1 192 ? 6.841 8.128 3.705 1.00 84.88 192 PHE A C 1
ATOM 1489 O O . PHE A 1 192 ? 6.374 8.482 2.624 1.00 84.88 192 PHE A O 1
ATOM 1496 N N . THR A 1 193 ? 7.633 8.898 4.439 1.00 79.81 193 THR A N 1
ATOM 1497 C CA . THR A 1 193 ? 8.006 10.259 4.068 1.00 79.81 193 THR A CA 1
ATOM 1498 C C . THR A 1 193 ? 9.502 10.293 3.796 1.00 79.81 193 THR A C 1
ATOM 1500 O O . THR A 1 193 ? 9.954 9.728 2.808 1.00 79.81 193 THR A O 1
ATOM 1503 N N . ASP A 1 194 ? 10.261 10.895 4.702 1.00 69.88 194 ASP A N 1
ATOM 1504 C CA . ASP A 1 194 ? 11.707 10.800 4.780 1.00 69.88 194 ASP A CA 1
ATOM 1505 C C . ASP A 1 194 ? 12.107 10.594 6.237 1.00 69.88 194 ASP A C 1
ATOM 1507 O O . ASP A 1 194 ? 11.402 11.002 7.166 1.00 69.88 194 ASP A O 1
ATOM 1511 N N . ALA A 1 195 ? 13.319 10.078 6.447 1.00 64.44 195 ALA A N 1
ATOM 1512 C CA . ALA A 1 195 ? 13.884 9.835 7.776 1.00 64.44 195 ALA A CA 1
ATOM 1513 C C . ALA A 1 195 ? 13.911 11.079 8.698 1.00 64.44 195 ALA A C 1
ATOM 1515 O O . ALA A 1 195 ? 14.099 10.954 9.909 1.00 64.44 195 ALA A O 1
ATOM 1516 N N . GLN A 1 196 ? 13.739 12.288 8.150 1.00 38.31 196 GLN A N 1
ATOM 1517 C CA . GLN A 1 196 ? 13.752 13.545 8.902 1.00 38.31 196 GLN A CA 1
ATOM 1518 C C . GLN A 1 196 ? 12.399 13.907 9.539 1.00 38.31 196 GLN A C 1
ATOM 1520 O O . GLN A 1 196 ? 12.373 14.692 10.490 1.00 38.31 196 GLN A O 1
ATOM 1525 N N . VAL A 1 197 ? 11.280 13.348 9.067 1.00 64.88 197 VAL A N 1
ATOM 1526 C CA . VAL A 1 197 ? 9.941 13.686 9.576 1.00 64.88 197 VAL A CA 1
ATOM 1527 C C . VAL A 1 197 ? 9.672 12.913 10.864 1.00 64.88 197 VAL A C 1
ATOM 1529 O O . VAL A 1 197 ? 9.585 11.694 10.858 1.00 64.88 197 VAL A O 1
ATOM 1532 N N . ARG A 1 198 ? 9.546 13.612 11.998 1.00 66.06 198 ARG A N 1
ATOM 1533 C CA . ARG A 1 198 ? 9.344 12.971 13.317 1.00 66.06 198 ARG A CA 1
ATOM 1534 C C . ARG A 1 198 ? 7.896 12.955 13.803 1.00 66.06 198 ARG A C 1
ATOM 1536 O O . ARG A 1 198 ? 7.576 12.183 14.696 1.00 66.06 198 ARG A O 1
ATOM 1543 N N . SER A 1 199 ? 7.048 13.822 13.264 1.00 71.81 199 SER A N 1
ATOM 1544 C CA . SER A 1 199 ? 5.637 13.932 13.636 1.00 71.81 199 SER A CA 1
ATOM 1545 C C . SER A 1 199 ? 4.857 14.685 12.565 1.00 71.81 199 SER A C 1
ATOM 1547 O O . SER A 1 199 ? 5.438 15.417 11.755 1.00 71.81 199 SER A O 1
ATOM 1549 N N . TYR A 1 200 ? 3.533 14.538 12.571 1.00 64.44 200 TYR A N 1
ATOM 1550 C CA . TYR A 1 200 ? 2.668 15.358 11.733 1.00 64.44 200 TYR A CA 1
ATOM 1551 C C . TYR A 1 200 ? 2.705 16.829 12.1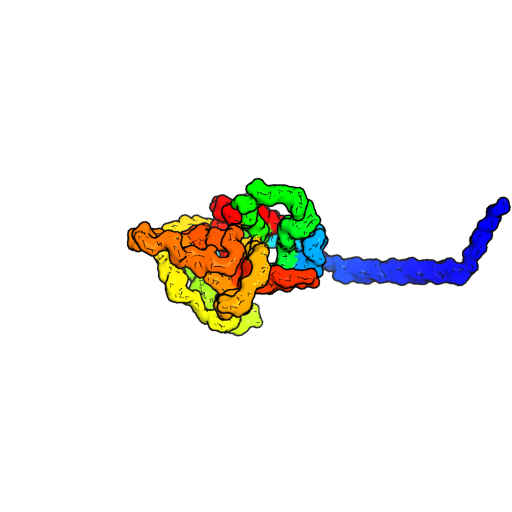81 1.00 64.44 200 TYR A C 1
ATOM 1553 O O . TYR A 1 200 ? 2.790 17.119 13.381 1.00 64.44 200 TYR A O 1
ATOM 1561 N N . PRO A 1 201 ? 2.571 17.790 11.248 1.00 66.12 201 PRO A N 1
ATOM 1562 C CA . PRO A 1 201 ? 2.422 19.199 11.599 1.00 66.12 201 PRO A CA 1
ATOM 1563 C C . PRO A 1 201 ? 1.290 19.409 12.620 1.00 66.12 201 PRO A C 1
ATOM 1565 O O . PRO A 1 201 ? 0.217 18.833 12.493 1.00 66.12 201 PRO A O 1
ATOM 1568 N N . GLN A 1 202 ? 1.464 20.269 13.625 1.00 65.62 202 GLN A N 1
ATOM 1569 C CA . GLN A 1 202 ? 0.454 20.441 14.685 1.00 65.62 202 GLN A CA 1
ATOM 1570 C C . GLN A 1 202 ? -0.948 20.792 14.141 1.00 65.62 202 GLN A C 1
ATOM 1572 O O . GLN A 1 202 ? -1.943 20.200 14.550 1.00 65.62 202 GLN A O 1
ATOM 1577 N N . LYS A 1 203 ? -1.021 21.684 13.145 1.00 59.91 203 LYS A N 1
ATOM 1578 C CA . LYS A 1 203 ? -2.280 22.042 12.466 1.00 59.91 203 LYS A CA 1
ATOM 1579 C C . LYS A 1 203 ? -2.933 20.855 11.754 1.00 59.91 203 LYS A C 1
ATOM 1581 O O . LYS A 1 203 ? -4.147 20.823 11.604 1.00 59.91 203 LYS A O 1
ATOM 1586 N N . PHE A 1 204 ? -2.135 19.892 11.297 1.00 61.44 204 PHE A N 1
ATOM 1587 C CA . PHE A 1 204 ? -2.640 18.633 10.761 1.00 61.44 204 PHE A CA 1
ATOM 1588 C C . PHE A 1 204 ? -3.336 17.857 11.884 1.00 61.44 204 PHE A C 1
ATOM 1590 O O . PHE A 1 204 ? -4.520 17.567 11.770 1.00 61.44 204 PHE A O 1
ATOM 1597 N N . ARG A 1 205 ? -2.654 17.638 13.017 1.00 60.66 205 ARG A N 1
ATOM 1598 C CA . ARG A 1 205 ? -3.206 16.914 14.179 1.00 60.66 205 ARG A CA 1
ATOM 1599 C C . ARG A 1 205 ? -4.498 17.530 14.723 1.00 60.66 205 ARG A C 1
ATOM 1601 O O . ARG A 1 205 ? -5.431 16.805 15.044 1.00 60.66 205 ARG A O 1
ATOM 1608 N N . GLU A 1 206 ? -4.577 18.854 14.803 1.00 62.16 206 GLU A N 1
ATOM 1609 C CA . GLU A 1 206 ? -5.756 19.553 15.338 1.00 62.16 206 GLU A CA 1
ATOM 1610 C C . GLU A 1 206 ? -7.013 19.329 14.482 1.00 62.16 206 GLU A C 1
ATOM 1612 O O . GLU A 1 206 ? -8.101 19.124 15.021 1.00 62.16 206 GLU A O 1
ATOM 1617 N N . ASN A 1 207 ? -6.865 19.271 13.156 1.00 56.19 207 ASN A N 1
ATOM 1618 C CA . ASN A 1 207 ? -7.979 18.986 12.252 1.00 56.19 207 ASN A CA 1
ATOM 1619 C C . ASN A 1 207 ? -8.425 17.513 12.297 1.00 56.19 207 ASN A C 1
ATOM 1621 O O . ASN A 1 207 ? -9.579 17.213 11.990 1.00 56.19 207 ASN A O 1
ATOM 1625 N N . PHE A 1 208 ? -7.540 16.603 12.721 1.00 56.38 208 PHE A N 1
ATOM 1626 C CA . PHE A 1 208 ? -7.856 15.183 12.901 1.00 56.38 208 PHE A CA 1
ATOM 1627 C C . PHE A 1 208 ? -8.722 14.921 14.152 1.00 56.38 208 PHE A C 1
ATOM 1629 O O . PHE A 1 208 ? -9.536 14.003 14.210 1.00 56.38 208 PHE A O 1
ATOM 1636 N N . ILE A 1 209 ? -8.585 15.757 15.180 1.00 53.88 209 ILE A N 1
ATOM 1637 C CA . ILE A 1 209 ? -9.298 15.571 16.453 1.00 53.88 209 ILE A CA 1
ATOM 1638 C C . ILE A 1 209 ? -10.742 16.110 16.386 1.00 53.88 209 ILE A C 1
ATOM 1640 O O . ILE A 1 209 ? -11.599 15.685 17.166 1.00 53.88 209 ILE A O 1
ATOM 1644 N N . ALA A 1 210 ? -11.015 17.042 15.467 1.00 50.25 210 ALA A N 1
ATOM 1645 C CA . ALA A 1 210 ? -12.256 17.813 15.425 1.00 50.25 210 ALA A CA 1
ATOM 1646 C C . ALA A 1 210 ? -13.471 17.073 14.831 1.00 50.25 210 ALA A C 1
ATOM 1648 O O . ALA A 1 210 ? -14.598 17.440 15.154 1.00 50.25 210 ALA A O 1
ATOM 1649 N N . ASP A 1 211 ? -13.276 16.030 14.021 1.00 52.00 211 ASP A N 1
ATOM 1650 C CA . ASP A 1 211 ? -14.372 15.301 13.367 1.00 52.00 211 ASP A CA 1
ATOM 1651 C C . ASP A 1 211 ? -14.541 13.926 14.030 1.00 52.00 211 ASP A C 1
ATOM 1653 O O . ASP A 1 211 ? -13.837 12.954 13.749 1.00 52.00 211 ASP A O 1
ATOM 1657 N N . LYS A 1 212 ? -15.419 13.883 15.037 1.00 53.88 212 LYS A N 1
ATOM 1658 C CA . LYS A 1 212 ? -15.688 12.687 15.853 1.00 53.88 212 LYS A CA 1
ATOM 1659 C C . LYS A 1 212 ? -16.854 11.846 15.335 1.00 53.88 212 LYS A C 1
ATOM 1661 O O . LYS A 1 212 ? -17.066 10.755 15.862 1.00 53.88 212 LYS A O 1
ATOM 1666 N N . ASP A 1 213 ? -17.561 12.296 14.300 1.00 51.56 213 ASP A N 1
ATOM 1667 C CA . ASP A 1 213 ? -18.689 11.569 13.708 1.00 51.56 213 ASP A CA 1
ATOM 1668 C C . ASP A 1 213 ? -18.187 10.507 12.714 1.00 51.56 213 ASP A C 1
ATOM 1670 O O . ASP A 1 213 ? -18.481 10.508 11.516 1.00 51.56 213 ASP A O 1
ATOM 1674 N N . VAL A 1 214 ? -17.382 9.577 13.228 1.00 54.78 214 VAL A N 1
ATOM 1675 C CA . VAL A 1 214 ? -16.880 8.433 12.471 1.00 54.78 214 VAL A CA 1
ATOM 1676 C C . VAL A 1 214 ? -17.968 7.366 12.466 1.00 54.78 214 VAL A C 1
ATOM 1678 O O . VAL A 1 214 ? -18.218 6.714 13.477 1.00 54.78 214 VAL A O 1
ATOM 1681 N N . ILE A 1 215 ? -18.615 7.156 11.317 1.00 52.50 215 ILE A N 1
ATOM 1682 C CA . ILE A 1 215 ? -19.413 5.943 11.105 1.00 52.50 215 ILE A CA 1
ATOM 1683 C C . ILE A 1 215 ? -18.427 4.769 11.175 1.00 52.50 215 ILE A C 1
ATOM 1685 O O . ILE A 1 215 ? -17.542 4.706 10.314 1.00 52.50 215 ILE A O 1
ATOM 1689 N N . PRO A 1 216 ? -18.541 3.853 12.155 1.00 64.31 216 PRO A N 1
ATOM 1690 C CA . PRO A 1 216 ? -17.638 2.719 12.256 1.00 64.31 216 PRO A CA 1
ATOM 1691 C C . PRO A 1 216 ? -17.797 1.873 10.995 1.00 64.31 216 PRO A C 1
ATOM 1693 O O . PRO A 1 216 ? -18.827 1.233 10.769 1.00 64.31 216 PRO A O 1
ATOM 1696 N N . THR A 1 217 ? -16.787 1.913 10.130 1.00 76.25 217 THR A N 1
ATOM 1697 C CA . THR A 1 217 ? -16.682 0.930 9.064 1.00 76.25 217 THR A CA 1
ATOM 1698 C C . THR A 1 217 ? -16.071 -0.325 9.638 1.00 76.25 217 THR A C 1
ATOM 1700 O O . THR A 1 217 ? -15.091 -0.282 10.376 1.00 76.25 217 THR A O 1
ATOM 1703 N N . ASN A 1 218 ? -16.661 -1.455 9.291 1.00 88.25 218 ASN A N 1
ATOM 1704 C CA . ASN A 1 218 ? -16.052 -2.743 9.546 1.00 88.25 218 ASN A CA 1
ATOM 1705 C C . ASN A 1 218 ? -15.097 -3.149 8.432 1.00 88.25 218 ASN A C 1
ATOM 1707 O O . ASN A 1 218 ? -14.520 -4.211 8.558 1.00 88.25 218 ASN A O 1
ATOM 1711 N N . GLU A 1 219 ? -14.969 -2.375 7.352 1.00 91.81 219 GLU A N 1
ATOM 1712 C CA . GLU A 1 219 ? -14.104 -2.714 6.230 1.00 91.81 219 GLU A CA 1
ATOM 1713 C C . GLU A 1 219 ? -13.287 -1.508 5.752 1.00 91.81 219 GLU A C 1
ATOM 1715 O O . GLU A 1 219 ? -13.829 -0.447 5.414 1.00 91.81 219 GLU A O 1
ATOM 1720 N N . ILE A 1 220 ? -11.971 -1.696 5.728 1.00 92.69 220 ILE A N 1
ATOM 1721 C CA . ILE A 1 220 ? -10.957 -0.704 5.392 1.00 92.69 220 ILE A CA 1
ATOM 1722 C C . ILE A 1 220 ? -10.194 -1.210 4.168 1.00 92.69 220 ILE A C 1
ATOM 1724 O O . ILE A 1 220 ? -9.661 -2.310 4.194 1.00 92.69 220 ILE A O 1
ATOM 1728 N N . ALA A 1 221 ? -10.108 -0.423 3.104 1.00 94.25 221 ALA A N 1
ATOM 1729 C CA . ALA A 1 221 ? -9.322 -0.752 1.920 1.00 94.25 221 ALA A CA 1
ATOM 1730 C C . ALA A 1 221 ? -8.043 0.079 1.890 1.00 94.25 221 ALA A C 1
ATOM 1732 O O . ALA A 1 221 ? -8.116 1.302 1.896 1.00 94.25 221 ALA A O 1
ATOM 1733 N N . ILE A 1 222 ? -6.878 -0.555 1.832 1.00 95.19 222 ILE A N 1
ATOM 1734 C CA . ILE A 1 222 ? -5.603 0.140 1.656 1.00 95.19 222 ILE A CA 1
ATOM 1735 C C . ILE A 1 222 ? -5.375 0.334 0.165 1.00 95.19 222 ILE A C 1
ATOM 1737 O O . ILE A 1 222 ? -5.208 -0.634 -0.580 1.00 95.19 222 ILE A O 1
ATOM 1741 N N . VAL A 1 223 ? -5.397 1.589 -0.275 1.00 94.06 223 VAL A N 1
ATOM 1742 C CA . VAL A 1 223 ? -5.355 1.941 -1.693 1.00 94.06 223 VAL A CA 1
ATOM 1743 C C . VAL A 1 223 ? -4.094 2.733 -1.993 1.00 94.06 223 VAL A C 1
ATOM 1745 O O . VAL A 1 223 ? -3.852 3.778 -1.394 1.00 94.06 223 VAL A O 1
ATOM 1748 N N . PHE A 1 224 ? -3.320 2.243 -2.958 1.00 94.44 224 PHE A N 1
ATOM 1749 C CA . PHE A 1 224 ? -2.243 2.985 -3.600 1.00 94.44 224 PHE A CA 1
ATOM 1750 C C . PHE A 1 224 ? -2.779 3.713 -4.833 1.00 94.44 224 PHE A C 1
ATOM 1752 O O . PHE A 1 224 ? -3.526 3.133 -5.622 1.00 94.44 224 PHE A O 1
ATOM 1759 N N . MET A 1 225 ? -2.362 4.956 -5.048 1.00 90.56 225 MET A N 1
ATOM 1760 C CA . MET A 1 225 ? -2.711 5.738 -6.234 1.00 90.56 225 MET A CA 1
ATOM 1761 C C . MET A 1 225 ? -1.546 6.607 -6.693 1.00 90.56 225 MET A C 1
ATOM 1763 O O . MET A 1 225 ? -0.720 7.019 -5.878 1.00 90.56 225 MET A O 1
ATOM 1767 N N . GLN A 1 226 ? -1.507 6.927 -7.990 1.00 86.81 226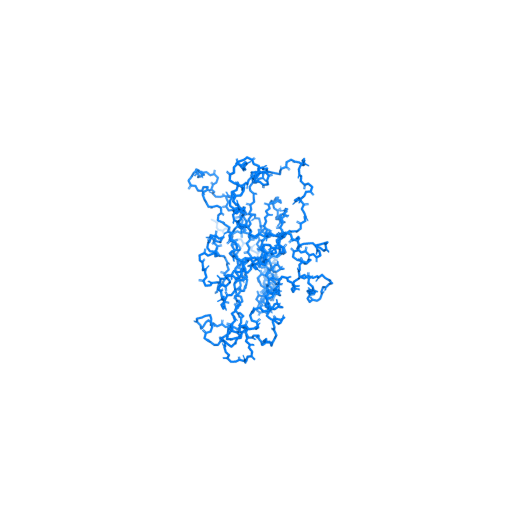 GLN A N 1
ATOM 1768 C CA . GLN A 1 226 ? -0.588 7.938 -8.518 1.00 86.81 226 GLN A CA 1
ATOM 1769 C C . GLN A 1 226 ? -1.325 9.027 -9.280 1.00 86.81 226 GLN A C 1
ATOM 1771 O O . GLN A 1 226 ? -2.224 8.779 -10.087 1.00 86.81 226 GLN A O 1
ATOM 1776 N N . ILE A 1 227 ? -0.879 10.250 -9.044 1.00 80.81 227 ILE A N 1
ATOM 1777 C CA . ILE A 1 227 ? -1.346 11.472 -9.667 1.00 80.81 227 ILE A CA 1
ATOM 1778 C C . ILE A 1 227 ? -0.174 12.016 -10.478 1.00 80.81 227 ILE A C 1
ATOM 1780 O O . ILE A 1 227 ? 0.785 12.559 -9.930 1.00 80.81 227 ILE A O 1
ATOM 1784 N N . LEU A 1 228 ? -0.249 11.865 -11.796 1.00 79.81 228 LEU A N 1
ATOM 1785 C CA . LEU A 1 228 ? 0.738 12.424 -12.715 1.00 79.81 228 LEU A CA 1
ATOM 1786 C C . LEU A 1 228 ? 0.417 13.893 -12.992 1.00 79.81 228 LEU A C 1
ATOM 1788 O O . LEU A 1 228 ? -0.734 14.244 -13.280 1.00 79.81 228 LEU A O 1
ATOM 1792 N N . THR A 1 229 ? 1.430 14.757 -12.938 1.00 72.31 229 THR A N 1
ATOM 1793 C CA . THR A 1 229 ? 1.285 16.156 -13.342 1.00 72.31 229 THR A CA 1
ATOM 1794 C C . THR A 1 229 ? 1.902 16.341 -14.725 1.00 72.31 229 THR A C 1
ATOM 1796 O O . THR A 1 229 ? 3.021 15.929 -15.000 1.00 72.31 229 THR A O 1
ATOM 1799 N N . SER A 1 230 ? 1.151 16.957 -15.638 1.00 61.66 230 SER A N 1
ATOM 1800 C CA . SER A 1 230 ? 1.609 17.253 -17.002 1.00 61.66 230 SER A CA 1
ATOM 1801 C C . SER A 1 230 ? 2.473 18.518 -17.075 1.00 61.66 230 SER A C 1
ATOM 1803 O O . SER A 1 230 ? 2.716 19.031 -18.164 1.00 61.66 230 SER A O 1
ATOM 1805 N N . ALA A 1 231 ? 2.854 19.092 -15.930 1.00 55.25 231 ALA A N 1
ATOM 1806 C CA . ALA A 1 231 ? 3.611 20.329 -15.899 1.00 55.25 231 ALA A CA 1
ATOM 1807 C C . ALA A 1 231 ? 5.059 20.057 -16.311 1.00 55.25 231 ALA A C 1
ATOM 1809 O O . ALA A 1 231 ? 5.777 19.309 -15.646 1.00 55.25 231 ALA A O 1
ATOM 1810 N N . THR A 1 232 ? 5.488 20.722 -17.384 1.00 50.69 232 THR A N 1
ATOM 1811 C CA . THR A 1 232 ? 6.903 20.986 -17.661 1.00 50.69 232 THR A CA 1
ATOM 1812 C C . THR A 1 232 ? 7.578 21.496 -16.388 1.00 50.69 232 THR A C 1
ATOM 1814 O O . THR A 1 232 ? 6.911 22.190 -15.612 1.00 50.69 232 THR A O 1
ATOM 1817 N N . PRO A 1 233 ? 8.857 21.155 -16.143 1.00 46.72 233 PRO A N 1
ATOM 1818 C CA . PRO A 1 233 ? 9.548 21.525 -14.916 1.00 46.72 233 PRO A CA 1
ATOM 1819 C C . PRO A 1 233 ? 9.323 23.009 -14.647 1.00 46.72 233 PRO A C 1
ATOM 1821 O O . PRO A 1 233 ? 9.717 23.850 -15.449 1.00 46.72 233 PRO A O 1
ATOM 1824 N N . VAL A 1 234 ? 8.617 23.308 -13.554 1.00 44.41 234 VAL A N 1
ATOM 1825 C CA . VAL A 1 234 ? 8.528 24.664 -13.018 1.00 44.41 234 VAL A CA 1
ATOM 1826 C C . VAL A 1 234 ? 9.962 25.145 -12.916 1.00 44.41 234 VAL A C 1
ATOM 1828 O O . VAL A 1 234 ? 10.757 24.503 -12.225 1.00 44.41 234 VAL A O 1
ATOM 1831 N N . GLU A 1 235 ? 10.298 26.180 -13.684 1.00 43.88 235 GLU A N 1
ATOM 1832 C CA . GLU A 1 235 ? 11.612 26.808 -13.641 1.00 43.88 235 GLU A CA 1
ATOM 1833 C C . GLU A 1 235 ? 12.014 27.021 -12.178 1.00 43.88 235 GLU A C 1
ATOM 1835 O O . GLU A 1 235 ? 11.188 27.380 -11.334 1.00 43.88 235 GLU A O 1
ATOM 1840 N N . GLU A 1 236 ? 13.286 26.753 -11.894 1.00 45.16 236 GLU A N 1
ATOM 1841 C CA . GLU A 1 236 ? 13.928 26.504 -10.594 1.00 45.16 236 GLU A CA 1
ATOM 1842 C C . GLU A 1 236 ? 13.792 27.622 -9.531 1.00 45.16 236 GLU A C 1
ATOM 1844 O O . GLU A 1 236 ? 14.433 27.577 -8.485 1.00 45.16 236 GLU A O 1
ATOM 1849 N N . GLY A 1 237 ? 12.948 28.633 -9.744 1.00 40.44 237 GLY A N 1
ATOM 1850 C CA . GLY A 1 237 ? 12.804 29.801 -8.875 1.00 40.44 237 GLY A CA 1
ATOM 1851 C C . GLY A 1 237 ? 11.903 29.627 -7.646 1.00 40.44 237 GLY A C 1
ATOM 1852 O O . GLY A 1 237 ? 11.905 30.499 -6.783 1.00 40.44 237 GLY A O 1
ATOM 1853 N N . THR A 1 238 ? 11.122 28.545 -7.528 1.00 42.22 238 THR A N 1
ATOM 1854 C CA . THR A 1 238 ? 10.171 28.353 -6.399 1.00 42.22 238 THR A CA 1
ATOM 1855 C C . THR A 1 238 ? 10.199 26.959 -5.752 1.00 42.22 238 THR A C 1
ATOM 1857 O O . THR A 1 238 ? 9.406 26.672 -4.857 1.00 42.22 238 THR A O 1
ATOM 1860 N N . SER A 1 239 ? 11.132 26.085 -6.144 1.00 39.56 239 SER A N 1
ATOM 1861 C CA . SER A 1 239 ? 11.092 24.638 -5.869 1.00 39.56 239 SER A CA 1
ATOM 1862 C C . SER A 1 239 ? 11.743 24.151 -4.568 1.00 39.56 239 SER A C 1
ATOM 1864 O O . SER A 1 239 ? 11.693 22.954 -4.299 1.00 39.56 239 SER A O 1
ATOM 1866 N N . ALA A 1 240 ? 12.288 25.014 -3.707 1.00 40.25 240 ALA A N 1
ATOM 1867 C CA . ALA A 1 240 ? 12.969 24.558 -2.485 1.00 40.25 240 ALA A CA 1
ATOM 1868 C C . ALA A 1 240 ? 12.053 23.857 -1.452 1.00 40.25 240 ALA A C 1
ATOM 1870 O O . ALA A 1 240 ? 12.556 23.245 -0.517 1.00 40.25 240 ALA A O 1
ATOM 1871 N N . ALA A 1 241 ? 10.725 23.919 -1.610 1.00 43.50 241 ALA A N 1
ATOM 1872 C CA . ALA A 1 241 ? 9.771 23.310 -0.678 1.00 43.50 241 ALA A CA 1
ATOM 1873 C C . ALA A 1 241 ? 9.102 22.016 -1.186 1.00 43.50 241 ALA A C 1
ATOM 1875 O O . ALA A 1 241 ? 8.386 21.381 -0.418 1.00 43.50 241 ALA A O 1
ATOM 1876 N N . LEU A 1 242 ? 9.286 21.626 -2.457 1.00 42.88 242 LEU A N 1
ATOM 1877 C CA . LEU A 1 242 ? 8.524 20.516 -3.063 1.00 42.88 242 LEU A CA 1
ATOM 1878 C C . LEU A 1 242 ? 9.363 19.512 -3.862 1.00 42.88 242 LEU A C 1
ATOM 1880 O O . LEU A 1 242 ? 8.858 18.444 -4.201 1.00 42.88 242 LEU A O 1
ATOM 1884 N N . THR A 1 243 ? 10.624 19.804 -4.186 1.00 40.28 243 THR A N 1
ATOM 1885 C CA . THR A 1 243 ? 11.469 18.835 -4.895 1.00 40.28 243 THR A CA 1
ATOM 1886 C C . THR A 1 243 ? 12.188 17.922 -3.912 1.00 40.28 243 THR A C 1
ATOM 1888 O O . THR A 1 243 ? 13.254 18.264 -3.413 1.00 40.28 243 THR A O 1
ATOM 1891 N N . GLY A 1 244 ? 11.610 16.742 -3.684 1.00 42.72 244 GLY A N 1
ATOM 1892 C CA . GLY A 1 244 ? 12.337 15.573 -3.186 1.00 42.72 244 GLY A CA 1
ATOM 1893 C C . GLY A 1 244 ? 12.116 15.194 -1.726 1.00 42.72 244 GLY A C 1
ATOM 1894 O O . GLY A 1 244 ? 12.732 14.224 -1.305 1.00 42.72 244 GLY A O 1
ATOM 1895 N N . ALA A 1 245 ? 11.256 15.902 -0.990 1.00 46.62 245 ALA A N 1
ATOM 1896 C CA . ALA A 1 245 ? 10.883 15.503 0.361 1.00 46.62 245 ALA A CA 1
ATOM 1897 C C . ALA A 1 245 ? 9.547 14.746 0.333 1.00 46.62 245 ALA A C 1
ATOM 1899 O O . ALA A 1 245 ? 8.587 15.245 -0.251 1.00 46.62 245 ALA A O 1
ATOM 1900 N N . GLY A 1 246 ? 9.459 13.558 0.925 1.00 46.53 246 GLY A N 1
ATOM 1901 C CA . GLY A 1 246 ? 8.185 12.888 1.175 1.00 46.53 246 GLY A CA 1
ATOM 1902 C C . GLY A 1 246 ? 7.275 13.770 2.037 1.00 46.53 246 GLY A C 1
ATOM 1903 O O . GLY A 1 246 ? 7.742 14.525 2.892 1.00 46.53 246 GLY A O 1
ATOM 1904 N N . PHE A 1 247 ? 5.964 13.715 1.815 1.00 48.53 247 PHE A N 1
ATOM 1905 C CA . PHE A 1 247 ? 5.026 14.576 2.534 1.00 48.53 247 PHE A CA 1
ATOM 1906 C C . PHE A 1 247 ? 3.711 13.894 2.870 1.00 48.53 247 PHE A C 1
ATOM 1908 O O . PHE A 1 247 ? 3.268 12.954 2.217 1.00 48.53 247 PHE A O 1
ATOM 1915 N N . VAL A 1 248 ? 3.072 14.417 3.915 1.00 41.25 248 VAL A N 1
ATOM 1916 C CA . VAL A 1 248 ? 1.795 13.929 4.430 1.00 41.25 248 VAL A CA 1
ATOM 1917 C C . VAL A 1 248 ? 0.686 14.881 3.989 1.00 41.25 248 VAL A C 1
ATOM 1919 O O . VAL A 1 248 ? 0.703 16.063 4.337 1.00 41.25 248 VAL A O 1
ATOM 1922 N N . PHE A 1 249 ? -0.300 14.373 3.247 1.00 43.31 249 PHE A N 1
ATOM 1923 C CA . PHE A 1 249 ? -1.498 15.131 2.876 1.00 43.31 249 PHE A CA 1
ATOM 1924 C C . PHE A 1 249 ? -2.576 15.041 3.960 1.00 43.31 249 PHE A C 1
ATOM 1926 O O . PHE A 1 249 ? -2.927 13.947 4.396 1.00 43.31 249 PHE A O 1
ATOM 1933 N N . ALA A 1 250 ? -3.124 16.191 4.372 1.00 37.47 250 ALA A N 1
ATOM 1934 C CA . ALA A 1 250 ? -4.332 16.280 5.199 1.00 37.47 250 ALA A CA 1
ATOM 1935 C C . ALA A 1 250 ? -5.491 16.726 4.320 1.00 37.47 250 ALA A C 1
ATOM 1937 O O . ALA A 1 250 ? -5.420 17.816 3.749 1.00 37.47 250 ALA A O 1
ATOM 1938 N N . ALA A 1 251 ? -6.574 15.954 4.291 1.00 33.75 251 ALA A N 1
ATOM 1939 C CA . ALA A 1 251 ? -7.842 16.453 3.791 1.00 33.75 251 ALA A CA 1
ATOM 1940 C C . ALA A 1 251 ? -8.554 17.317 4.808 1.00 33.75 251 ALA A C 1
ATOM 1942 O O . ALA A 1 251 ? -9.154 16.819 5.753 1.00 33.75 251 ALA A O 1
ATOM 1943 N N . THR A 1 252 ? -8.493 18.634 4.605 1.00 35.31 252 THR A N 1
ATOM 1944 C CA . THR A 1 252 ? -9.329 19.573 5.347 1.00 35.31 252 THR A CA 1
ATOM 1945 C C . THR A 1 252 ? -10.018 20.541 4.393 1.00 35.31 252 THR A C 1
ATOM 1947 O O . THR A 1 252 ? -9.411 21.394 3.745 1.00 35.31 252 THR A O 1
ATOM 1950 N N . THR A 1 253 ? -11.341 20.418 4.310 1.00 32.81 253 THR A N 1
ATOM 1951 C CA . THR A 1 253 ? -12.221 21.468 3.801 1.00 32.81 253 THR A CA 1
ATOM 1952 C C . THR A 1 253 ? -12.235 22.620 4.799 1.00 32.81 253 THR A C 1
ATOM 1954 O O . THR A 1 253 ? -12.883 22.552 5.843 1.00 32.81 253 THR A O 1
ATOM 1957 N N . VAL A 1 254 ? -11.534 23.706 4.485 1.00 31.80 254 VAL A N 1
ATOM 1958 C CA . VAL A 1 254 ? -11.619 24.955 5.248 1.00 31.80 254 VAL A CA 1
ATOM 1959 C C . VAL A 1 254 ? -12.879 25.711 4.817 1.00 31.80 254 VAL A C 1
ATOM 1961 O O . VAL A 1 254 ? -12.885 26.374 3.783 1.00 31.80 254 VAL A O 1
ATOM 1964 N N . VAL A 1 255 ? -13.946 25.663 5.620 1.00 31.91 255 VAL A N 1
ATOM 1965 C CA . VAL A 1 255 ? -15.046 26.642 5.547 1.00 31.91 255 VAL A CA 1
ATOM 1966 C C . VAL A 1 255 ? -15.278 27.236 6.935 1.00 31.91 255 VAL A C 1
ATOM 1968 O O . VAL A 1 255 ? -16.182 26.850 7.665 1.00 31.91 255 VAL A O 1
ATOM 1971 N N . GLY A 1 256 ? -14.426 28.191 7.311 1.00 33.88 256 GLY A N 1
ATOM 1972 C CA . GLY A 1 256 ? -14.656 29.065 8.462 1.00 33.88 256 GLY A CA 1
ATOM 1973 C C . GLY A 1 256 ? -15.428 30.336 8.057 1.00 33.88 256 GLY A C 1
ATOM 1974 O O . GLY A 1 256 ? -15.203 30.862 6.962 1.00 33.88 256 GLY A O 1
ATOM 1975 N N . PRO A 1 257 ? -16.304 30.885 8.921 1.00 29.75 257 PRO A N 1
ATOM 1976 C CA . PRO A 1 257 ? -17.222 31.979 8.573 1.00 29.75 257 PRO A CA 1
ATOM 1977 C C . PRO A 1 257 ? -16.543 33.334 8.298 1.00 29.75 257 PRO A C 1
ATOM 1979 O O . PRO A 1 257 ? -17.112 34.172 7.604 1.00 29.75 257 PRO A O 1
ATOM 1982 N N . LEU A 1 258 ? -15.300 33.537 8.744 1.00 30.36 258 LEU A N 1
ATOM 1983 C CA . LEU A 1 258 ? -14.503 34.735 8.435 1.00 30.36 258 LEU A CA 1
ATOM 1984 C C . LEU A 1 258 ? -13.750 34.656 7.090 1.00 30.36 258 LEU A C 1
ATOM 1986 O O . LEU A 1 258 ? -13.226 35.662 6.621 1.00 30.36 258 LEU A O 1
ATOM 1990 N N . GLY A 1 259 ? -13.746 33.495 6.420 1.00 32.19 259 GLY A N 1
ATOM 1991 C CA . GLY A 1 259 ? -13.100 33.284 5.116 1.00 32.19 259 GLY A CA 1
ATOM 1992 C C . GLY A 1 259 ? -13.903 33.774 3.904 1.00 32.19 259 GLY A C 1
ATOM 1993 O O . GLY A 1 259 ? -13.430 33.669 2.775 1.00 32.19 259 GLY A O 1
ATOM 1994 N N . ARG A 1 260 ? -15.112 34.316 4.105 1.00 37.16 260 ARG A N 1
ATOM 1995 C CA . ARG A 1 260 ? -16.016 34.699 3.006 1.00 37.16 260 ARG A CA 1
ATOM 1996 C C . ARG A 1 260 ? -15.826 36.113 2.454 1.00 37.16 260 ARG A C 1
ATOM 1998 O O . ARG A 1 260 ? -16.310 36.364 1.358 1.00 37.16 260 ARG A O 1
ATOM 2005 N N . MET A 1 261 ? -15.136 37.024 3.147 1.00 30.70 261 MET A N 1
ATOM 2006 C CA . MET A 1 261 ? -15.117 38.439 2.722 1.00 30.70 261 MET A CA 1
ATOM 2007 C C . MET A 1 261 ? -13.835 38.927 2.039 1.00 30.70 261 MET A C 1
ATOM 2009 O O . MET A 1 261 ? -13.895 39.924 1.329 1.00 30.70 261 MET A O 1
ATOM 2013 N N . LEU A 1 262 ? -12.689 38.253 2.190 1.00 31.23 262 LEU A N 1
ATOM 2014 C CA . LEU A 1 262 ? -11.403 38.775 1.684 1.00 31.23 262 LEU A CA 1
ATOM 2015 C C . LEU A 1 262 ? -10.528 37.742 0.943 1.00 31.23 262 LEU A C 1
ATOM 2017 O O . LEU A 1 262 ? -9.357 37.996 0.679 1.00 31.23 262 LEU A O 1
ATOM 2021 N N . GLY A 1 263 ? -11.078 36.582 0.571 1.00 29.98 263 GLY A N 1
ATOM 2022 C CA . GLY A 1 263 ? -10.281 35.407 0.189 1.00 29.98 263 GLY A CA 1
ATOM 2023 C C . GLY A 1 263 ? -10.340 34.922 -1.262 1.00 29.98 263 GLY A C 1
ATOM 2024 O O . GLY A 1 263 ? -9.800 33.856 -1.523 1.00 29.98 263 GLY A O 1
ATOM 2025 N N . TRP A 1 264 ? -10.952 35.627 -2.224 1.00 36.59 264 TRP A N 1
ATOM 2026 C CA . TRP A 1 264 ? -11.100 35.066 -3.587 1.00 36.59 264 TRP A CA 1
ATOM 2027 C C . TRP A 1 264 ? -9.808 35.048 -4.433 1.00 36.59 264 TRP A C 1
ATOM 2029 O O . TRP A 1 264 ? -9.792 34.432 -5.493 1.00 36.59 264 TRP A O 1
ATOM 2039 N N . LYS A 1 265 ? -8.710 35.683 -3.983 1.00 30.28 265 LYS A N 1
ATOM 2040 C CA . LYS A 1 265 ? -7.454 35.760 -4.764 1.00 30.28 265 LYS A CA 1
ATOM 2041 C C . LYS A 1 265 ? -6.200 35.161 -4.121 1.00 30.28 265 LYS A C 1
ATOM 2043 O O . LYS A 1 265 ? -5.169 35.156 -4.781 1.00 30.28 265 LYS A O 1
ATOM 2048 N N . LEU A 1 266 ? -6.243 34.650 -2.887 1.00 28.72 266 LEU A N 1
ATOM 2049 C CA . LEU A 1 266 ? -5.005 34.272 -2.176 1.00 28.72 266 LEU A CA 1
ATOM 2050 C C . LEU A 1 266 ? -4.946 32.841 -1.627 1.00 28.72 266 LEU A C 1
ATOM 2052 O O . LEU A 1 266 ? -3.851 32.323 -1.442 1.00 28.72 266 LEU A O 1
ATOM 2056 N N . THR A 1 267 ? -6.066 32.125 -1.529 1.00 34.31 267 THR A N 1
ATOM 2057 C CA . THR A 1 267 ? -6.069 30.645 -1.459 1.00 34.31 267 THR A CA 1
ATOM 2058 C C . THR A 1 267 ? -5.793 29.992 -2.813 1.00 34.31 267 THR A C 1
ATOM 2060 O O . THR A 1 267 ? -5.641 28.778 -2.906 1.00 34.31 267 THR A O 1
ATOM 2063 N N . ALA A 1 268 ? -5.655 30.808 -3.858 1.00 33.94 268 ALA A N 1
ATOM 2064 C CA . ALA A 1 268 ? -5.215 30.380 -5.167 1.00 33.94 268 ALA A CA 1
ATOM 2065 C C . ALA A 1 268 ? -3.692 30.193 -5.265 1.00 33.94 268 ALA A C 1
ATOM 2067 O O . ALA A 1 268 ? -3.262 29.766 -6.312 1.00 33.94 268 ALA A O 1
ATOM 2068 N N . LEU A 1 269 ? -2.856 30.475 -4.252 1.00 28.88 269 LEU A N 1
ATOM 2069 C CA . LEU A 1 269 ? -1.391 30.575 -4.451 1.00 28.88 269 LEU A CA 1
ATOM 2070 C C . LEU A 1 269 ? -0.528 29.437 -3.873 1.00 28.88 269 LEU A C 1
ATOM 2072 O O . LEU A 1 269 ? 0.672 29.407 -4.107 1.00 28.88 269 LEU A O 1
ATOM 2076 N N . VAL A 1 270 ? -1.147 28.429 -3.251 1.00 34.06 270 VAL A N 1
ATOM 2077 C CA . VAL A 1 270 ? -0.647 27.032 -3.316 1.00 34.06 270 VAL A CA 1
ATOM 2078 C C . VAL A 1 270 ? -1.380 26.265 -4.440 1.00 34.06 270 VAL A C 1
ATOM 2080 O O . VAL A 1 270 ? -1.104 25.107 -4.728 1.00 34.06 270 VAL A O 1
ATOM 2083 N N . ALA A 1 271 ? -2.280 26.964 -5.146 1.00 32.53 271 ALA A N 1
ATOM 2084 C CA . ALA A 1 271 ? -3.050 26.499 -6.296 1.00 32.53 271 ALA A CA 1
ATOM 2085 C C . ALA A 1 271 ? -2.724 27.261 -7.610 1.00 32.53 271 ALA A C 1
ATOM 2087 O O . ALA A 1 271 ? -3.445 27.118 -8.594 1.00 32.53 271 ALA A O 1
ATOM 2088 N N . ALA A 1 272 ? -1.641 28.047 -7.669 1.00 33.12 272 ALA A N 1
ATOM 2089 C CA . ALA A 1 272 ? -1.259 28.832 -8.846 1.00 33.12 272 ALA A CA 1
ATOM 2090 C C . ALA A 1 272 ? 0.259 28.832 -8.968 1.00 33.12 272 ALA A C 1
ATOM 2092 O O . ALA A 1 272 ? 0.960 29.687 -8.439 1.00 33.12 272 ALA A O 1
ATOM 2093 N N . GLY A 1 273 ? 0.746 27.810 -9.657 1.00 28.58 273 GLY A N 1
ATOM 2094 C CA . GLY A 1 273 ? 2.165 27.631 -9.932 1.00 28.58 273 GLY A CA 1
ATOM 2095 C C . GLY A 1 273 ? 2.516 26.325 -10.635 1.00 28.58 273 GLY A C 1
ATOM 2096 O O . GLY A 1 273 ? 3.658 25.908 -10.538 1.00 28.58 273 GLY A O 1
ATOM 2097 N N . THR A 1 274 ? 1.530 25.684 -11.280 1.00 31.31 274 THR A N 1
ATOM 2098 C CA . THR A 1 274 ? 1.564 24.730 -12.413 1.00 31.31 274 THR A CA 1
ATOM 2099 C C . THR A 1 274 ? 0.650 23.517 -12.194 1.00 31.31 274 THR A C 1
ATOM 2101 O O . THR A 1 274 ? 0.726 22.793 -11.210 1.00 31.31 274 THR A O 1
ATOM 2104 N N . ALA A 1 275 ? -0.253 23.328 -13.159 1.00 32.22 275 ALA A N 1
ATOM 2105 C CA . ALA A 1 275 ? -1.110 22.160 -13.368 1.00 32.22 275 ALA A CA 1
ATOM 2106 C C . ALA A 1 275 ? -1.989 21.694 -12.189 1.00 32.22 275 ALA A C 1
ATOM 2108 O O . ALA A 1 275 ? -2.079 20.503 -11.883 1.00 32.22 275 ALA A O 1
ATOM 2109 N N . ALA A 1 276 ? -2.777 22.621 -11.642 1.00 39.44 276 ALA A N 1
ATOM 2110 C CA . ALA A 1 276 ? -4.068 22.283 -11.056 1.00 39.44 276 ALA A CA 1
ATOM 2111 C C . ALA A 1 276 ? -4.969 21.657 -12.134 1.00 39.44 276 ALA A C 1
ATOM 2113 O O . ALA A 1 276 ? -5.407 22.326 -13.065 1.00 39.44 276 ALA A O 1
ATOM 2114 N N . THR A 1 277 ? -5.188 20.351 -12.039 1.00 35.91 277 THR A N 1
ATOM 2115 C CA . THR A 1 277 ? -6.398 19.638 -12.481 1.00 35.91 277 THR A CA 1
ATOM 2116 C C . THR A 1 277 ? -6.243 18.205 -11.955 1.00 35.91 277 THR A C 1
ATOM 2118 O O . THR A 1 277 ? -5.204 17.587 -12.174 1.00 35.91 277 THR A O 1
ATOM 2121 N N . ALA A 1 278 ? -7.229 17.735 -11.189 1.00 31.30 278 ALA A N 1
ATOM 2122 C CA . ALA A 1 278 ? -7.368 16.448 -10.481 1.00 31.30 278 ALA A CA 1
ATOM 2123 C C . ALA A 1 278 ? -6.517 16.143 -9.229 1.00 31.30 278 ALA A C 1
ATOM 2125 O O . ALA A 1 278 ? -7.024 15.476 -8.335 1.00 31.30 278 ALA A O 1
ATOM 2126 N N . GLY A 1 279 ? -5.281 16.634 -9.098 1.00 30.84 279 GLY A N 1
ATOM 2127 C CA . GLY A 1 279 ? -4.425 16.241 -7.961 1.00 30.84 279 GLY A CA 1
ATOM 2128 C C . GLY A 1 279 ? -4.760 16.882 -6.608 1.00 30.84 279 GLY A C 1
ATOM 2129 O O . GLY A 1 279 ? -4.580 16.269 -5.562 1.00 30.84 279 GLY A O 1
ATOM 2130 N N . THR A 1 280 ? -5.282 18.109 -6.613 1.00 31.28 280 THR A N 1
ATOM 2131 C CA . THR A 1 280 ? -5.574 18.869 -5.384 1.00 31.28 280 THR A CA 1
ATOM 2132 C C . THR A 1 280 ? -6.929 18.534 -4.767 1.00 31.28 280 THR A C 1
ATOM 2134 O O . THR A 1 280 ? -7.150 18.825 -3.598 1.00 31.28 280 THR A O 1
ATOM 2137 N N . ILE A 1 281 ? -7.827 17.889 -5.517 1.00 32.81 281 ILE A N 1
ATOM 2138 C CA . ILE A 1 281 ? -9.129 17.439 -5.000 1.00 32.81 281 ILE A CA 1
ATOM 2139 C C . ILE A 1 281 ? -8.964 16.120 -4.229 1.00 32.81 281 ILE A C 1
ATOM 2141 O O . ILE A 1 281 ? -9.694 15.874 -3.268 1.00 32.81 281 ILE A O 1
ATOM 2145 N N . ALA A 1 282 ? -7.931 15.330 -4.559 1.00 35.12 282 ALA A N 1
ATOM 2146 C CA . ALA A 1 282 ? -7.648 14.064 -3.892 1.00 35.12 282 ALA A CA 1
ATOM 2147 C C . ALA A 1 282 ? -7.351 14.217 -2.383 1.00 35.12 282 ALA A C 1
ATOM 2149 O O . ALA A 1 282 ? -7.633 13.334 -1.580 1.00 35.12 282 ALA A O 1
ATOM 2150 N N . ALA A 1 283 ? -6.833 15.380 -1.991 1.00 35.47 283 ALA A N 1
ATOM 2151 C CA . ALA A 1 283 ? -6.496 15.703 -0.616 1.00 35.47 283 ALA A CA 1
ATOM 2152 C C . ALA A 1 283 ? -7.509 16.644 0.041 1.00 35.47 283 ALA A C 1
ATOM 2154 O O . ALA A 1 283 ? -7.123 17.329 0.965 1.00 35.47 283 ALA A O 1
ATOM 2155 N N . VAL A 1 284 ? -8.757 16.780 -0.424 1.00 32.12 284 VAL A N 1
ATOM 2156 C CA . VAL A 1 284 ? -9.745 17.664 0.244 1.00 32.12 284 VAL A CA 1
ATOM 2157 C C . VAL A 1 284 ? -11.022 16.919 0.646 1.00 32.12 284 VAL A C 1
ATOM 2159 O O . VAL A 1 284 ? -11.792 17.430 1.450 1.00 32.12 284 VAL A O 1
ATOM 2162 N N . GLN A 1 285 ? -11.225 15.677 0.195 1.00 37.25 285 GLN A N 1
ATOM 2163 C CA . GLN A 1 285 ? -12.412 14.878 0.542 1.00 37.25 285 GLN A CA 1
ATOM 2164 C C . GLN A 1 285 ? -12.111 13.465 1.074 1.00 37.25 285 GLN A C 1
ATOM 2166 O O . GLN A 1 285 ? -12.960 12.580 0.983 1.00 37.25 285 GLN A O 1
ATOM 2171 N N . THR A 1 286 ? -10.937 13.225 1.668 1.00 42.31 286 THR A N 1
ATOM 2172 C CA . THR A 1 286 ? -10.667 12.012 2.470 1.00 42.31 286 THR A CA 1
ATOM 2173 C C . THR A 1 286 ? -11.374 12.148 3.832 1.00 42.31 286 THR A C 1
ATOM 2175 O O . THR A 1 286 ? -10.838 12.608 4.834 1.00 42.31 286 THR A O 1
ATOM 2178 N N . TRP A 1 287 ? -12.669 11.856 3.757 1.00 37.59 287 TRP A N 1
ATOM 2179 C CA . TRP A 1 287 ? -13.796 11.992 4.682 1.00 37.59 287 TRP A CA 1
ATOM 2180 C C . TRP A 1 287 ? -13.489 11.854 6.199 1.00 37.59 287 TRP A C 1
ATOM 2182 O O . TRP A 1 287 ? -13.342 10.750 6.719 1.00 37.59 287 TRP A O 1
ATOM 2192 N N . ASN A 1 288 ? -13.514 12.984 6.919 1.00 42.19 288 ASN A N 1
ATOM 2193 C CA . ASN A 1 288 ? -13.711 13.134 8.376 1.00 42.19 288 ASN A CA 1
ATOM 2194 C C . ASN A 1 288 ? -12.611 12.596 9.329 1.00 42.19 288 ASN A C 1
ATOM 2196 O O . ASN A 1 288 ? -12.868 11.837 10.263 1.00 42.19 288 ASN A O 1
ATOM 2200 N N . SER A 1 289 ? -11.384 13.097 9.128 1.00 41.25 289 SER A N 1
ATOM 2201 C CA . SER A 1 289 ? -10.371 13.362 10.175 1.00 41.25 289 SER A CA 1
ATOM 2202 C C . SER A 1 289 ? -9.555 12.222 10.790 1.00 41.25 289 SER A C 1
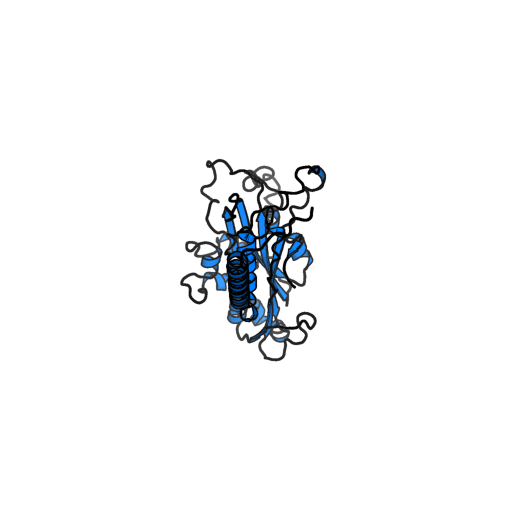ATOM 2204 O O . SER A 1 289 ? -8.920 12.443 11.816 1.00 41.25 289 SER A O 1
ATOM 2206 N N . ARG A 1 290 ? -9.463 11.028 10.190 1.00 48.62 290 ARG A N 1
ATOM 2207 C CA . ARG A 1 290 ? -8.543 9.986 10.717 1.00 48.62 290 ARG A CA 1
ATOM 2208 C C . ARG A 1 290 ? -7.657 9.257 9.713 1.00 48.62 290 ARG A C 1
ATOM 2210 O O . ARG A 1 290 ? -6.820 8.471 10.140 1.00 48.62 290 ARG A O 1
ATOM 2217 N N . GLN A 1 291 ? -7.759 9.538 8.417 1.00 55.28 291 GLN A N 1
ATOM 2218 C CA . GLN A 1 291 ? -6.978 8.819 7.407 1.00 55.28 291 GLN A CA 1
ATOM 2219 C C . GLN A 1 291 ? -5.639 9.516 7.157 1.00 55.28 291 GLN A C 1
ATOM 2221 O O . GLN A 1 291 ? -5.563 10.508 6.432 1.00 55.28 291 GLN A O 1
ATOM 2226 N N . VAL A 1 292 ? -4.567 9.011 7.773 1.00 61.34 292 VAL A N 1
ATOM 2227 C CA . VAL A 1 292 ? -3.219 9.347 7.313 1.00 61.34 292 VAL A CA 1
ATOM 2228 C C . VAL A 1 292 ? -3.023 8.746 5.938 1.00 61.34 292 VAL A C 1
ATOM 2230 O O . VAL A 1 292 ? -3.297 7.571 5.697 1.00 61.34 292 VAL A O 1
ATOM 2233 N N . SER A 1 293 ? -2.515 9.585 5.050 1.00 66.56 293 SER A N 1
ATOM 2234 C CA . SER A 1 293 ? -2.023 9.153 3.760 1.00 66.56 293 SER A CA 1
ATOM 2235 C C . SER A 1 293 ? -0.509 9.290 3.762 1.00 66.56 293 SER A C 1
ATOM 2237 O O . SER A 1 293 ? 0.025 10.351 4.089 1.00 66.56 293 SER A O 1
ATOM 2239 N N . ALA A 1 294 ? 0.172 8.213 3.413 1.00 76.12 294 ALA A N 1
ATOM 2240 C CA . ALA A 1 294 ? 1.582 8.247 3.072 1.00 76.12 294 ALA A CA 1
ATOM 2241 C C . ALA A 1 294 ? 1.731 8.790 1.657 1.00 76.12 294 ALA A C 1
ATOM 2243 O O . ALA A 1 294 ? 0.917 8.443 0.800 1.00 76.12 294 ALA A O 1
ATOM 2244 N N . GLY A 1 295 ? 2.741 9.617 1.395 1.00 81.06 295 GLY A N 1
ATOM 2245 C CA . GLY A 1 295 ? 2.916 10.175 0.067 1.00 81.06 295 GLY A CA 1
ATOM 2246 C C . GLY A 1 295 ? 4.344 10.566 -0.277 1.00 81.06 295 GLY A C 1
ATOM 2247 O O . GLY A 1 295 ? 5.098 11.089 0.540 1.00 81.06 295 GLY A O 1
ATOM 2248 N N . TYR A 1 296 ? 4.678 10.359 -1.543 1.00 82.69 296 TYR A N 1
ATOM 2249 C CA . TYR A 1 296 ? 5.901 10.829 -2.175 1.00 82.69 296 TYR A CA 1
ATOM 2250 C C . TYR A 1 296 ? 5.493 11.662 -3.369 1.00 82.69 296 TYR A C 1
ATOM 2252 O O . TYR A 1 296 ? 4.728 11.178 -4.205 1.00 82.69 296 TYR A O 1
ATOM 2260 N N . CYS A 1 297 ? 6.036 12.870 -3.497 1.00 78.69 297 CYS A N 1
ATOM 2261 C CA . CYS A 1 297 ? 6.010 13.534 -4.785 1.00 78.69 297 CYS A CA 1
ATOM 2262 C C . CYS A 1 297 ? 7.365 14.058 -5.185 1.00 78.69 297 CYS A C 1
ATOM 2264 O O . CYS A 1 297 ? 8.149 14.584 -4.399 1.00 78.69 297 CYS A O 1
ATOM 2266 N N . GLY A 1 298 ? 7.608 13.923 -6.471 1.00 81.38 298 GLY A N 1
ATOM 2267 C CA . GLY A 1 298 ? 8.907 14.140 -7.044 1.00 81.38 298 GLY A CA 1
ATOM 2268 C C . GLY A 1 298 ? 8.965 13.517 -8.426 1.00 81.38 298 GLY A C 1
ATOM 2269 O O . GLY A 1 298 ? 7.926 13.169 -8.995 1.00 81.38 298 GLY A O 1
ATOM 2270 N N . PRO A 1 299 ? 10.172 13.421 -8.992 1.00 83.50 299 PRO A N 1
ATOM 2271 C CA . PRO A 1 299 ? 10.389 12.653 -10.201 1.00 83.50 299 PRO A CA 1
ATOM 2272 C C . PRO A 1 299 ? 10.174 11.163 -9.916 1.00 83.50 299 PRO A C 1
ATOM 2274 O O . PRO A 1 299 ? 10.791 10.587 -9.023 1.00 83.50 299 PRO A O 1
ATOM 2277 N N . PHE A 1 300 ? 9.317 10.535 -10.702 1.00 86.06 300 PHE A N 1
ATOM 2278 C CA . PHE A 1 300 ? 9.228 9.097 -10.802 1.00 86.06 300 PHE A CA 1
ATOM 2279 C C . PHE A 1 300 ? 10.371 8.568 -11.661 1.00 86.06 300 PHE A C 1
ATOM 2281 O O . PHE A 1 300 ? 10.760 9.162 -12.669 1.00 86.06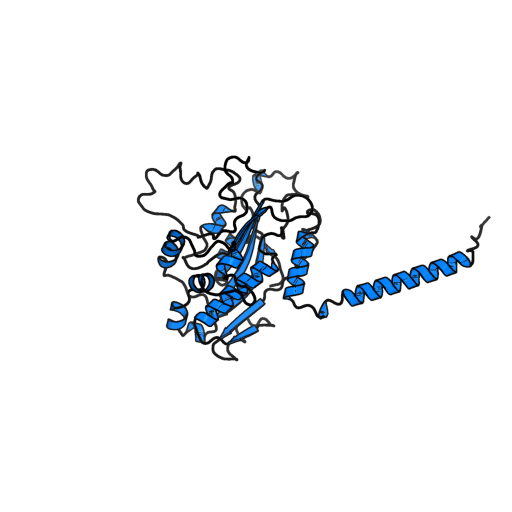 300 PHE A O 1
ATOM 2288 N N . THR A 1 301 ? 10.905 7.432 -11.242 1.00 85.25 301 THR A N 1
ATOM 2289 C CA . THR A 1 301 ? 11.891 6.668 -11.992 1.00 85.25 301 THR A CA 1
ATOM 2290 C C . THR A 1 301 ? 11.158 5.908 -13.095 1.00 85.25 301 THR A C 1
ATOM 2292 O O . THR A 1 301 ? 10.305 5.066 -12.807 1.00 85.25 301 THR A O 1
ATOM 2295 N N . SER A 1 302 ? 11.482 6.230 -14.345 1.00 82.12 302 SER A N 1
ATOM 2296 C CA . SER A 1 302 ? 11.055 5.531 -15.562 1.00 82.12 302 SER A CA 1
ATOM 2297 C C . SER A 1 302 ? 12.252 5.425 -16.519 1.00 82.12 302 SER A C 1
ATOM 2299 O O . SER A 1 302 ? 13.265 6.102 -16.325 1.00 82.12 302 SER A O 1
ATOM 2301 N N . GLU A 1 303 ? 12.164 4.566 -17.536 1.00 76.44 303 GLU A N 1
ATOM 2302 C CA . GLU A 1 303 ? 13.265 4.343 -18.488 1.00 76.44 303 GLU A CA 1
ATOM 2303 C C . GLU A 1 303 ? 13.477 5.529 -19.453 1.00 76.44 303 GLU A C 1
ATOM 2305 O O . GLU A 1 303 ? 14.613 5.815 -19.831 1.00 76.44 303 GLU A O 1
ATOM 2310 N N . SER A 1 304 ? 12.404 6.226 -19.855 1.00 71.12 304 SER A N 1
ATOM 2311 C CA . SER A 1 304 ? 12.438 7.202 -20.955 1.00 71.12 304 SER A CA 1
ATOM 2312 C C . SER A 1 304 ? 12.616 8.654 -20.515 1.00 71.12 304 SER A C 1
ATOM 2314 O O . SER A 1 304 ? 13.471 9.330 -21.074 1.00 71.12 304 SER A O 1
ATOM 2316 N N . GLU A 1 305 ? 11.856 9.148 -19.533 1.00 78.88 305 GLU A N 1
ATOM 2317 C CA . GLU A 1 305 ? 11.959 10.520 -19.006 1.00 78.88 305 GLU A CA 1
ATOM 2318 C C . GLU A 1 305 ? 11.345 10.591 -17.599 1.00 78.88 305 GLU A C 1
ATOM 2320 O O . GLU A 1 305 ? 10.214 10.147 -17.382 1.00 78.88 305 GLU A O 1
ATOM 2325 N N . ALA A 1 306 ? 12.060 11.183 -16.635 1.00 81.25 306 ALA A N 1
ATOM 2326 C CA . ALA A 1 306 ? 11.576 11.308 -15.262 1.00 81.25 306 ALA A CA 1
ATOM 2327 C C . ALA A 1 306 ? 10.328 12.208 -15.193 1.00 81.25 306 ALA A C 1
ATOM 2329 O O . ALA A 1 306 ? 10.413 13.437 -15.289 1.00 81.25 306 ALA A O 1
ATOM 2330 N N . ARG A 1 307 ? 9.154 11.597 -15.010 1.00 82.69 307 ARG A N 1
ATOM 2331 C CA . ARG A 1 307 ? 7.874 12.305 -14.880 1.00 82.69 307 ARG A CA 1
ATOM 2332 C C . ARG A 1 307 ? 7.687 12.775 -13.451 1.00 82.69 307 ARG A C 1
ATOM 2334 O O . ARG A 1 307 ? 7.984 12.041 -12.522 1.00 82.69 307 ARG A O 1
ATOM 2341 N N . LYS A 1 308 ? 7.174 13.987 -13.244 1.00 82.25 308 LYS A N 1
ATOM 2342 C CA . LYS A 1 308 ? 6.836 14.453 -11.895 1.00 82.25 308 LYS A CA 1
ATOM 2343 C C . LYS A 1 308 ? 5.411 14.041 -11.543 1.00 82.25 308 LYS A C 1
ATOM 2345 O O . LYS A 1 308 ? 4.496 14.120 -12.362 1.00 82.25 308 LYS A O 1
ATOM 2350 N N . GLY A 1 309 ? 5.215 13.621 -10.307 1.00 82.50 309 GLY A N 1
ATOM 2351 C CA . GLY A 1 309 ? 3.901 13.232 -9.830 1.00 82.50 309 GLY A CA 1
ATOM 2352 C C . GLY A 1 309 ? 3.893 12.984 -8.339 1.00 82.50 309 GLY A C 1
ATOM 2353 O O . GLY A 1 309 ? 4.891 13.206 -7.657 1.00 82.50 309 GLY A O 1
ATOM 2354 N N . CYS A 1 310 ? 2.739 12.540 -7.864 1.00 82.50 310 CYS A N 1
ATOM 2355 C CA . CYS A 1 310 ? 2.490 12.172 -6.486 1.00 82.50 310 CYS A CA 1
ATOM 2356 C C . CYS A 1 310 ? 2.002 10.738 -6.396 1.00 82.50 310 CYS A C 1
ATOM 2358 O O . CYS A 1 310 ? 1.039 10.383 -7.065 1.00 82.50 310 CYS A O 1
ATOM 2360 N N . SER A 1 311 ? 2.631 9.940 -5.552 1.00 86.56 311 SER A N 1
ATOM 2361 C CA . SER A 1 311 ? 2.170 8.613 -5.167 1.00 86.56 311 SER A CA 1
ATOM 2362 C C . SER A 1 311 ? 1.638 8.688 -3.751 1.00 86.56 311 SER A C 1
ATOM 2364 O O . SER A 1 311 ? 2.268 9.319 -2.905 1.00 86.56 311 SER A O 1
ATOM 2366 N N . ILE A 1 312 ? 0.488 8.074 -3.497 1.00 87.62 312 ILE A N 1
ATOM 2367 C CA . ILE A 1 312 ? -0.200 8.148 -2.209 1.00 87.62 312 ILE A CA 1
ATOM 2368 C C . ILE A 1 312 ? -0.689 6.751 -1.822 1.00 87.62 312 ILE A C 1
ATOM 2370 O O . ILE A 1 312 ? -1.250 6.050 -2.662 1.00 87.62 312 ILE A O 1
ATOM 2374 N N . VAL A 1 313 ? -0.512 6.362 -0.558 1.00 90.12 313 VAL A N 1
ATOM 2375 C CA . VAL A 1 313 ? -1.197 5.213 0.058 1.00 90.12 313 VAL A CA 1
ATOM 2376 C C . VAL A 1 313 ? -2.114 5.719 1.141 1.00 90.12 313 VAL A C 1
ATOM 2378 O O . VAL A 1 313 ? -1.679 6.447 2.031 1.00 90.12 313 VAL A O 1
ATOM 2381 N N . THR A 1 314 ? -3.378 5.323 1.077 1.00 88.75 314 THR A N 1
ATOM 2382 C CA . THR A 1 314 ? -4.378 5.780 2.033 1.00 88.75 314 THR A CA 1
ATOM 2383 C C . THR A 1 314 ? -5.405 4.683 2.329 1.00 88.75 314 THR A C 1
ATOM 2385 O O . THR A 1 314 ? -5.781 3.927 1.423 1.00 88.75 314 THR A O 1
ATOM 2388 N N . PRO A 1 315 ? -5.837 4.533 3.592 1.00 90.62 315 PRO A N 1
ATOM 2389 C CA . PRO A 1 315 ? -6.950 3.665 3.939 1.00 90.62 315 PRO A CA 1
ATOM 2390 C C . PRO A 1 315 ? -8.272 4.324 3.528 1.00 90.62 315 PRO A C 1
ATOM 2392 O O . PRO A 1 315 ? -8.480 5.494 3.802 1.00 90.62 315 PRO A O 1
ATOM 2395 N N . PHE A 1 316 ? -9.205 3.573 2.949 1.00 87.06 316 PHE A N 1
ATOM 2396 C CA . PHE A 1 316 ? -10.562 4.012 2.615 1.00 87.06 316 PHE A CA 1
ATOM 2397 C C . PHE A 1 316 ? -11.613 3.174 3.330 1.00 87.06 316 PHE A C 1
ATOM 2399 O O . PHE A 1 316 ? -11.413 1.994 3.598 1.00 87.06 316 PHE A O 1
ATOM 2406 N N . ASN A 1 317 ? -12.785 3.757 3.570 1.00 88.25 317 ASN A N 1
ATOM 2407 C CA . ASN A 1 317 ? -13.954 2.989 3.976 1.00 88.25 317 ASN A CA 1
ATOM 2408 C C . ASN A 1 317 ? -14.517 2.240 2.759 1.00 88.25 317 ASN A C 1
ATOM 2410 O O . ASN A 1 317 ? -15.151 2.849 1.899 1.00 88.25 317 ASN A O 1
ATOM 2414 N N . TYR A 1 318 ? -14.333 0.921 2.703 1.00 88.06 318 TYR A N 1
ATOM 2415 C CA . TYR A 1 318 ? -14.736 0.144 1.528 1.00 88.06 318 TYR A CA 1
ATOM 2416 C C . TYR A 1 318 ? -16.257 0.098 1.323 1.00 88.06 318 TYR A C 1
ATOM 2418 O O . TYR A 1 318 ? -16.726 0.003 0.192 1.00 88.06 318 TYR A O 1
ATOM 2426 N N . LYS A 1 319 ? -17.058 0.244 2.391 1.00 86.44 319 LYS A N 1
ATOM 2427 C CA . LYS A 1 319 ? -18.525 0.311 2.272 1.00 86.44 319 LYS A CA 1
ATOM 2428 C C . LYS A 1 319 ? -18.997 1.551 1.518 1.00 86.44 319 LYS A C 1
ATOM 2430 O O . LYS A 1 319 ? -20.074 1.531 0.925 1.00 86.44 319 LYS A O 1
ATOM 2435 N N . LYS A 1 320 ? -18.205 2.623 1.525 1.00 85.38 320 LYS A N 1
ATOM 2436 C CA . LYS A 1 320 ? -18.450 3.829 0.735 1.00 85.38 320 LYS A CA 1
ATOM 2437 C C . LYS A 1 320 ? -17.644 3.764 -0.556 1.00 85.38 320 LYS A C 1
ATOM 2439 O O . LYS A 1 320 ? -16.723 4.541 -0.774 1.00 85.38 320 LYS A O 1
ATOM 2444 N N . VAL A 1 321 ? -18.015 2.840 -1.441 1.00 84.56 321 VAL A N 1
ATOM 2445 C CA . VAL A 1 321 ? -17.348 2.663 -2.745 1.00 84.56 321 VAL A CA 1
ATOM 2446 C C . VAL A 1 321 ? -17.336 3.965 -3.562 1.00 84.56 321 VAL A C 1
ATOM 2448 O O . VAL A 1 321 ? -16.411 4.191 -4.334 1.00 84.56 321 VAL A O 1
ATOM 2451 N N . SER A 1 322 ? -18.312 4.859 -3.353 1.00 80.94 322 SER A N 1
ATOM 2452 C CA . SER A 1 322 ? -18.313 6.212 -3.924 1.00 80.94 322 SER A CA 1
ATOM 2453 C C . SER A 1 322 ? -17.051 6.998 -3.590 1.00 80.94 322 SER A C 1
ATOM 2455 O O . SER A 1 322 ? -16.531 7.684 -4.459 1.00 80.94 322 SER A O 1
ATOM 2457 N N . ASP A 1 323 ? -16.543 6.877 -2.363 1.00 81.62 323 ASP A N 1
ATOM 2458 C CA . ASP A 1 323 ? -15.358 7.605 -1.920 1.00 81.62 323 ASP A CA 1
ATOM 2459 C C . ASP A 1 323 ? -14.158 7.115 -2.727 1.00 81.62 323 ASP A C 1
ATOM 2461 O O . ASP A 1 323 ? -13.478 7.923 -3.344 1.00 81.62 323 ASP A O 1
ATOM 2465 N N . ILE A 1 324 ? -13.978 5.794 -2.846 1.00 83.88 324 ILE A N 1
ATOM 2466 C CA . ILE A 1 324 ? -12.925 5.207 -3.686 1.00 83.88 324 ILE A CA 1
ATOM 2467 C C . ILE A 1 324 ? -13.095 5.643 -5.142 1.00 83.88 324 ILE A C 1
ATOM 2469 O O . ILE A 1 324 ? -12.127 6.096 -5.735 1.00 83.88 324 ILE A O 1
ATOM 2473 N N . ASN A 1 325 ? -14.298 5.573 -5.713 1.00 83.62 325 ASN A N 1
ATOM 2474 C CA . ASN A 1 325 ? -14.544 5.939 -7.113 1.00 83.62 325 ASN A CA 1
ATOM 2475 C C . ASN A 1 325 ? -14.292 7.428 -7.406 1.00 83.62 325 ASN A C 1
ATOM 2477 O O . ASN A 1 325 ? -13.908 7.764 -8.524 1.00 83.62 325 ASN A O 1
ATOM 2481 N N . ASN A 1 326 ? -14.463 8.310 -6.416 1.00 80.00 326 ASN A N 1
ATOM 2482 C CA . ASN A 1 326 ? -14.164 9.736 -6.558 1.00 80.00 326 ASN A CA 1
ATOM 2483 C C . ASN A 1 326 ? -12.659 10.000 -6.716 1.00 80.00 326 ASN A C 1
ATOM 2485 O O . ASN A 1 326 ? -12.273 10.970 -7.367 1.00 80.00 326 ASN A O 1
ATOM 2489 N N . PHE A 1 327 ? -11.804 9.146 -6.145 1.00 77.62 327 PHE A N 1
ATOM 2490 C CA . PHE A 1 327 ? -10.351 9.237 -6.326 1.00 77.62 327 PHE A CA 1
ATOM 2491 C C . PHE A 1 327 ? -9.884 8.361 -7.488 1.00 77.62 327 PHE A C 1
ATOM 2493 O O . PHE A 1 327 ? -9.091 8.793 -8.322 1.00 77.62 327 PHE A O 1
ATOM 2500 N N . CYS A 1 328 ? -10.402 7.142 -7.565 1.00 85.06 328 CYS A N 1
ATOM 2501 C CA . CYS A 1 328 ? -9.957 6.049 -8.409 1.00 85.06 328 CYS A CA 1
ATOM 2502 C C . CYS A 1 328 ? -10.911 5.840 -9.573 1.00 85.06 328 CYS A C 1
ATOM 2504 O O . CYS A 1 328 ? -11.811 5.005 -9.538 1.00 85.06 328 CYS A O 1
ATOM 2506 N N . ALA A 1 329 ? -10.660 6.547 -10.661 1.00 83.69 329 ALA A N 1
ATOM 2507 C CA . ALA A 1 329 ? -11.444 6.371 -11.875 1.00 83.69 329 ALA A CA 1
ATOM 2508 C C . ALA A 1 329 ? -11.149 5.042 -12.591 1.00 83.69 329 ALA A C 1
ATOM 2510 O O . ALA A 1 329 ? -11.933 4.583 -13.420 1.00 83.69 329 ALA A O 1
ATOM 2511 N N . LYS A 1 330 ? -10.007 4.410 -12.297 1.00 87.12 330 LYS A N 1
ATOM 2512 C CA . LYS A 1 330 ? -9.750 3.016 -12.662 1.00 87.12 330 LYS A CA 1
ATOM 2513 C C . LYS A 1 330 ? -9.028 2.312 -11.525 1.00 87.12 330 LYS A C 1
ATOM 2515 O O . LYS A 1 330 ? -7.991 2.784 -11.070 1.00 87.12 330 LYS A O 1
ATOM 2520 N N . ILE A 1 331 ? -9.545 1.157 -11.130 1.00 90.38 331 ILE A N 1
ATOM 2521 C CA . ILE A 1 331 ? -8.871 0.241 -10.212 1.00 90.38 331 ILE A CA 1
ATOM 2522 C C . ILE A 1 331 ? -8.199 -0.845 -11.060 1.00 90.38 331 ILE A C 1
ATOM 2524 O O . ILE A 1 331 ? -8.843 -1.457 -11.913 1.00 90.38 331 ILE A O 1
ATOM 2528 N N . GLU A 1 332 ? -6.897 -1.046 -10.876 1.00 90.06 332 GLU A N 1
ATOM 2529 C CA . GLU A 1 332 ? -6.126 -2.136 -11.478 1.00 90.06 332 GLU A CA 1
ATOM 2530 C C . GLU A 1 332 ? -5.723 -3.172 -10.421 1.00 90.06 332 GLU A C 1
ATOM 2532 O O . GLU A 1 332 ? -5.620 -2.860 -9.237 1.00 90.06 332 GLU A O 1
ATOM 2537 N N . GLY A 1 333 ? -5.481 -4.407 -10.865 1.00 85.25 333 GLY A N 1
ATOM 2538 C CA . GLY A 1 333 ? -5.170 -5.547 -10.000 1.00 85.25 333 GLY A CA 1
ATOM 2539 C C . GLY A 1 333 ? -6.244 -6.634 -10.037 1.00 85.25 333 GLY A C 1
ATOM 2540 O O . GLY A 1 333 ? -7.225 -6.545 -10.777 1.00 85.25 333 GLY A O 1
ATOM 2541 N N . GLN A 1 334 ? -6.014 -7.693 -9.267 1.00 85.38 334 GLN A N 1
ATOM 2542 C CA . GLN A 1 334 ? -6.957 -8.785 -9.044 1.00 85.38 334 GLN A CA 1
ATOM 2543 C C . GLN A 1 334 ? -7.638 -8.565 -7.690 1.00 85.38 334 GLN A C 1
ATOM 2545 O O . GLN A 1 334 ? -6.972 -8.655 -6.660 1.00 85.38 334 GLN A O 1
ATOM 2550 N N . LEU A 1 335 ? -8.936 -8.255 -7.711 1.00 83.12 335 LEU A N 1
ATOM 2551 C CA . LEU A 1 335 ? -9.773 -8.114 -6.511 1.00 83.12 335 LEU A CA 1
ATOM 2552 C C . LEU A 1 335 ? -10.145 -9.487 -5.921 1.00 83.12 335 LEU A C 1
ATOM 2554 O O . LEU A 1 335 ? -10.350 -10.435 -6.713 1.00 83.12 335 LEU A O 1
#

pLDDT: mean 75.04, std 22.37, range [28.58, 97.75]

Secondary structure (DSSP, 8-state):
--------HHHHHHHHHHHHHHHHHHHHHHHHT-GGGS-HHHHHHHHHHHHHHS-TTTGGGS---PBPEEEEEESSTTTTTTGGGG-S-EEEEE--SHHHHHHHHHHHHHHHHHHTTTT-B--S--TTSSS-TTS-GGGTTT---EEEEEEEEEEE-HHHHH-HHHHHT--HHHHHHH-BPTT-SSBHHHHHS-TT--S--HHHHHHHHS-------SEEEEEEEEEE-------TTSGGGTSS----B-------GGGGSS-TTTTTSSSSSS--SSTTTTTT-S-SS---BEEEEEEPB-SS---EEEEEEEEEETT-HHHHHHHEEEEESB-

Foldseek 3Di:
DDDDDDDDVVNVVVVVVVVVVVVVVVVVVVVVPPCVPPDLLRQQLVLLVCLLADPLVCSVVRARAAAAAAEEEEQDDPQPCPPPVRDPRYHYDHDDALLRVLVVVLLLLLSVCVSNPLFQGDRPHDPCPDDNPPPDCPVVQQDPFWAKAFRYKYFYGPVCVVCVVRVVPRASQVQQLPDDDVPDPAGSQCSLWNVPDNHDDPVLQVQQVPFPPDPDFRMKTWMKIKFFFPDDPQPPPPCPPAADTWDKFAAADDDDPVCPPPPPPPVCVVVPRGGPDLPVVLRHPQPTRRKIKRKDWHFHDYNPDGTTIMMIIIMHRVVPVVNVCSNHVHYGHHD

Sequence (335 aa):
MQKRGELTSGQIATLILAIAGFIIAVIFLLVILDTKTLSERETCHLSVLTRATTPDALQRLVPLKCKTQKICLTTSSDNCEDQFAGEKNVQSIKVQTHEDIEREVAYNMYDCWTMMGEGKLDVFGDRNGAILKNLDWSQVVNEKASTCMICSRLVLSKDILANTQLLNSIDVNSYMETHQVPGSELTYLQAFTDAQVRSYPQKFRENFIADKDVIPTNEIAIVFMQILTSATPVEEGTSAALTGAGFVFAATTVVGPLGRMLGWKLTALVAAGTAATAGTIAAVQTWNSRQVSAGYCGPFTSESEARKGCSIVTPFNYKKVSDINNFCAKIEGQL